Protein AF-A0A642C874-F1 (afdb_monomer_lite)

Radius of gyration: 19.4 Å; chains: 1; bounding box: 50×44×59 Å

pLDDT: mean 84.28, std 12.88, range [36.31, 96.06]

InterPro domains:
  IPR025366 Protein of unknown function DUF4270 [PF14092] (1-180)

Sequence (189 aa):
IFTEATLPISDIQNELTGDTLNAVKLTFTNYNQTGDKKFGMAIPSTVMLVRKKFQDSFFKDNKLSDGVSSYLTSHTSSTNQYVFSNITKLVNACIAEKEEAKKNAGSSWDETKWLQENPDWNKVVLIPVLVTYDSSNTTTGQANIIRIQHDLKPGYVRLKGGSLGKTNPDYKLKLEVISTDLGLTTKSN

Secondary structure (DSSP, 8-state):
--EEEE--HHHHHHHTTT-EEEEEEEEEEBPPPPS--TTPPBPPSEEEEEEGGGHHHHHHTTPPP-SSSEEEEEEETTTTEEEES--HHHHHHHHHHHHHHHHHHGGG--HHHHHHH-TTTTEEEEEEEEEEEE---TTT--PEEEEEEE--SSB--PBS-HHHHHH-GGG--EEEEEEE---------

Structure (mmCIF, N/CA/C/O backbone):
data_AF-A0A642C874-F1
#
_entry.id   AF-A0A642C874-F1
#
loop_
_atom_site.group_PDB
_atom_site.id
_atom_site.type_symbol
_atom_site.label_atom_id
_atom_site.label_alt_id
_atom_site.label_comp_id
_atom_site.label_asym_id
_atom_site.label_entity_id
_atom_site.label_seq_id
_atom_site.pdbx_PDB_ins_code
_atom_site.Cartn_x
_atom_site.Cartn_y
_atom_site.Cartn_z
_atom_site.occupancy
_atom_site.B_iso_or_equiv
_atom_site.auth_seq_id
_atom_site.auth_comp_id
_atom_site.auth_asym_id
_atom_site.auth_atom_id
_atom_site.pdbx_PDB_model_num
ATOM 1 N N . ILE A 1 1 ? 8.596 -14.406 -3.304 1.00 62.81 1 ILE A N 1
ATOM 2 C CA . ILE A 1 1 ? 8.825 -13.520 -2.134 1.00 62.81 1 ILE A CA 1
ATOM 3 C C . ILE A 1 1 ? 8.178 -12.181 -2.451 1.00 62.81 1 ILE A C 1
ATOM 5 O O . ILE A 1 1 ? 8.470 -11.642 -3.510 1.00 62.81 1 ILE A O 1
ATOM 9 N N . PHE A 1 2 ? 7.289 -11.686 -1.588 1.00 82.25 2 PHE A N 1
ATOM 10 C CA . PHE A 1 2 ? 6.672 -10.357 -1.707 1.00 82.25 2 PHE A CA 1
ATOM 11 C C . PHE A 1 2 ? 7.159 -9.478 -0.560 1.00 82.25 2 PHE A C 1
ATOM 13 O O . PHE A 1 2 ? 7.449 -9.996 0.521 1.00 82.25 2 PHE A O 1
ATOM 20 N N . THR A 1 3 ? 7.263 -8.170 -0.782 1.00 89.12 3 THR A N 1
ATOM 21 C CA . THR A 1 3 ? 7.605 -7.245 0.302 1.00 89.12 3 THR A CA 1
ATOM 22 C C . THR A 1 3 ? 6.332 -6.818 1.013 1.00 89.12 3 THR A C 1
ATOM 24 O O . THR A 1 3 ? 5.433 -6.280 0.384 1.00 89.12 3 THR A O 1
ATOM 27 N N . GLU A 1 4 ? 6.262 -7.040 2.319 1.00 92.12 4 GLU A N 1
ATOM 28 C CA . GLU A 1 4 ? 5.165 -6.568 3.164 1.00 92.12 4 GLU A CA 1
ATOM 29 C C . GLU A 1 4 ? 5.517 -5.209 3.777 1.00 92.12 4 GLU A C 1
ATOM 31 O O . GLU A 1 4 ? 6.660 -4.978 4.182 1.00 92.12 4 GLU A O 1
ATOM 36 N N . ALA A 1 5 ? 4.537 -4.313 3.848 1.00 91.12 5 ALA A N 1
ATOM 37 C CA . ALA A 1 5 ? 4.640 -3.053 4.563 1.00 91.12 5 ALA A CA 1
ATOM 38 C C . ALA A 1 5 ? 3.396 -2.836 5.429 1.00 91.12 5 ALA A C 1
ATOM 40 O O . ALA A 1 5 ? 2.264 -3.038 4.988 1.00 91.12 5 ALA A O 1
ATOM 41 N N . THR A 1 6 ? 3.624 -2.400 6.664 1.00 92.56 6 THR A N 1
ATOM 42 C CA . THR A 1 6 ? 2.568 -1.995 7.594 1.00 92.56 6 THR A CA 1
ATOM 43 C C . THR A 1 6 ? 2.381 -0.491 7.487 1.00 92.56 6 THR A C 1
ATOM 45 O O . THR A 1 6 ? 3.345 0.263 7.633 1.00 92.56 6 THR A O 1
ATOM 48 N N . LEU A 1 7 ? 1.153 -0.055 7.225 1.00 92.44 7 LEU A N 1
ATOM 49 C CA . LEU A 1 7 ? 0.813 1.359 7.156 1.00 92.44 7 LEU A CA 1
ATOM 50 C C . LEU A 1 7 ? 0.449 1.883 8.558 1.00 92.44 7 LEU A C 1
ATOM 52 O O . LEU A 1 7 ? -0.282 1.199 9.284 1.00 92.44 7 LEU A O 1
ATOM 56 N N . PRO A 1 8 ? 0.901 3.092 8.941 1.00 90.69 8 PRO A N 1
ATOM 57 C CA . PRO A 1 8 ? 0.576 3.713 10.227 1.00 90.69 8 PRO A CA 1
ATOM 58 C C . PRO A 1 8 ? -0.848 4.305 10.217 1.00 90.69 8 PRO A C 1
ATOM 60 O O . PRO A 1 8 ? -1.048 5.491 10.441 1.00 90.69 8 PRO A O 1
ATOM 63 N N . ILE A 1 9 ? -1.858 3.486 9.899 1.00 90.44 9 ILE A N 1
ATOM 64 C CA . ILE A 1 9 ? -3.249 3.940 9.707 1.00 90.44 9 ILE A CA 1
ATOM 65 C C . ILE A 1 9 ? -3.828 4.545 10.990 1.00 90.44 9 ILE A C 1
ATOM 67 O O . ILE A 1 9 ? -4.480 5.580 10.925 1.00 90.44 9 ILE A O 1
ATOM 71 N N . SER A 1 10 ? -3.568 3.924 12.146 1.00 88.12 10 SER A N 1
ATOM 72 C CA . SER A 1 10 ? -4.035 4.438 13.439 1.00 88.12 10 SER A CA 1
ATOM 73 C C . SER A 1 10 ? -3.446 5.812 13.756 1.00 88.12 10 SER A C 1
ATOM 75 O O . SER A 1 10 ? -4.167 6.675 14.240 1.00 88.12 10 SER A O 1
ATOM 77 N N . ASP A 1 11 ? -2.163 6.028 13.450 1.00 87.75 11 ASP A N 1
ATOM 78 C CA . ASP A 1 11 ? -1.497 7.310 13.703 1.00 87.75 11 ASP A CA 1
ATOM 79 C C . ASP A 1 11 ? -2.102 8.406 12.817 1.00 87.75 11 ASP A C 1
ATOM 81 O O . ASP A 1 11 ? -2.474 9.462 13.316 1.00 87.75 11 ASP A O 1
ATOM 85 N N . ILE A 1 12 ? -2.318 8.107 11.528 1.00 86.25 12 ILE A N 1
ATOM 86 C CA . ILE A 1 12 ? -2.991 9.015 10.585 1.00 86.25 12 ILE A CA 1
ATOM 87 C C . ILE A 1 12 ? -4.398 9.365 11.077 1.00 86.25 12 ILE A C 1
ATOM 89 O O . ILE A 1 12 ? -4.783 10.527 11.058 1.00 86.25 12 ILE A O 1
ATOM 93 N N . GLN A 1 13 ? -5.178 8.373 11.514 1.00 84.25 13 GLN A N 1
ATOM 94 C CA . GLN A 1 13 ? -6.536 8.609 12.008 1.00 84.25 13 GLN A CA 1
ATOM 95 C C . GLN A 1 13 ? -6.533 9.490 13.264 1.00 84.25 13 GLN A C 1
ATOM 97 O O . GLN A 1 13 ? -7.351 10.400 13.364 1.00 84.25 13 GLN A O 1
ATOM 102 N N . ASN A 1 14 ? -5.617 9.235 14.201 1.00 84.44 14 ASN A N 1
ATOM 103 C CA . ASN A 1 14 ? -5.516 9.998 15.442 1.00 84.44 14 ASN A CA 1
ATOM 104 C C . ASN A 1 14 ? -5.123 11.457 15.175 1.00 84.44 14 ASN A C 1
ATOM 106 O O . ASN A 1 14 ? -5.755 12.361 15.720 1.00 84.44 14 ASN A O 1
ATOM 110 N N . GLU A 1 15 ? -4.126 11.688 14.317 1.00 82.06 15 GLU A N 1
ATOM 111 C CA . GLU A 1 15 ? -3.659 13.034 13.956 1.00 82.06 15 GLU A CA 1
ATOM 112 C C . GLU A 1 15 ? -4.693 13.828 13.146 1.00 82.06 15 GLU A C 1
ATOM 114 O O . GLU A 1 15 ? -4.724 15.050 13.240 1.00 82.06 15 GLU A O 1
ATOM 119 N N . LEU A 1 16 ? -5.560 13.148 12.389 1.00 78.12 16 LEU A N 1
ATOM 120 C CA . LEU A 1 16 ? -6.566 13.762 11.515 1.00 78.12 16 LEU A CA 1
ATOM 121 C C . LEU A 1 16 ? -7.988 13.700 12.085 1.00 78.12 16 LEU A C 1
ATOM 123 O O . LEU A 1 16 ? -8.965 13.727 11.335 1.00 78.12 16 LEU A O 1
ATOM 127 N N . THR A 1 17 ? -8.137 13.579 13.405 1.00 73.38 17 THR A N 1
ATOM 128 C CA . THR A 1 17 ? -9.461 13.504 14.037 1.00 73.38 17 THR A CA 1
ATOM 129 C C . THR A 1 17 ? -10.243 14.801 13.786 1.00 73.38 17 THR A C 1
ATOM 131 O O . THR A 1 17 ? -9.999 15.806 14.443 1.00 73.38 17 THR A O 1
ATOM 134 N N . GLY A 1 18 ? -11.208 14.764 12.859 1.00 67.31 18 GLY A N 1
ATOM 135 C CA . GLY A 1 18 ? -12.015 15.926 12.452 1.00 67.31 18 GLY A CA 1
ATOM 136 C C . GLY A 1 18 ? -11.640 16.527 11.091 1.00 67.31 18 GLY A C 1
ATOM 137 O O . GLY A 1 18 ? -12.406 17.328 10.555 1.00 67.31 18 GLY A O 1
ATOM 138 N N . ASP A 1 19 ? -10.534 16.079 10.497 1.00 77.06 19 ASP A N 1
ATOM 139 C CA . ASP A 1 19 ? -10.018 16.572 9.221 1.00 77.06 19 ASP A CA 1
ATOM 140 C C . ASP A 1 19 ? -10.428 15.684 8.044 1.00 77.06 19 ASP A C 1
ATOM 142 O O . ASP A 1 19 ? -10.683 14.483 8.176 1.00 77.06 19 ASP A O 1
ATOM 146 N N . THR A 1 20 ? -10.426 16.263 6.839 1.00 79.81 20 THR A N 1
ATOM 147 C CA . THR A 1 20 ? -10.574 15.485 5.601 1.00 79.81 20 THR A CA 1
ATOM 148 C C . THR A 1 20 ? -9.204 15.109 5.045 1.00 79.81 20 THR A C 1
ATOM 150 O O . THR A 1 20 ? -8.379 15.972 4.738 1.00 79.81 20 THR A O 1
ATOM 153 N N . LEU A 1 21 ? -8.966 13.807 4.871 1.00 84.94 21 LEU A N 1
ATOM 154 C CA . LEU A 1 21 ? -7.766 13.285 4.223 1.00 84.94 21 LEU A CA 1
ATOM 155 C C . LEU A 1 21 ? -7.832 13.503 2.700 1.00 84.94 21 LEU A C 1
ATOM 157 O O . LEU A 1 21 ? -8.663 12.896 2.025 1.00 84.94 21 LEU A O 1
ATOM 161 N N . ASN A 1 22 ? -6.931 14.319 2.142 1.00 83.56 22 ASN A N 1
ATOM 162 C CA . ASN A 1 22 ? -6.940 14.670 0.715 1.00 83.56 22 ASN A CA 1
ATOM 163 C C . ASN A 1 22 ? -6.007 13.784 -0.110 1.00 83.56 22 ASN A C 1
ATOM 165 O O . ASN A 1 22 ? -6.396 13.215 -1.135 1.00 83.56 22 ASN A O 1
ATOM 169 N N . ALA A 1 23 ? -4.758 13.649 0.331 1.00 87.69 23 ALA A N 1
ATOM 170 C CA . ALA A 1 23 ? -3.748 12.885 -0.386 1.00 87.69 23 ALA A CA 1
ATOM 171 C C . ALA A 1 23 ? -2.835 12.144 0.584 1.00 87.69 23 ALA A C 1
ATOM 173 O O . ALA A 1 23 ? -2.342 12.711 1.555 1.00 87.69 23 ALA A O 1
AT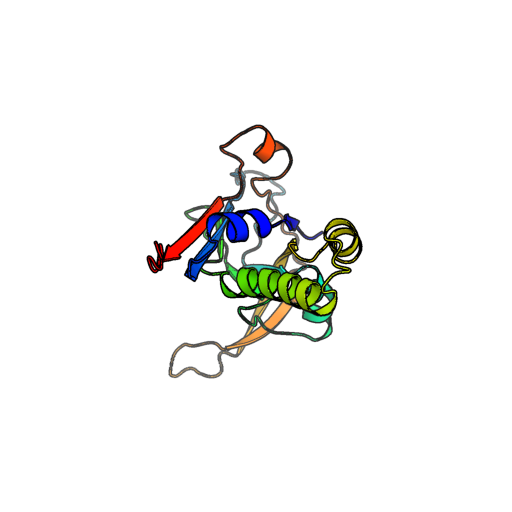OM 174 N N . VAL A 1 24 ? -2.567 10.882 0.268 1.00 91.06 24 VAL A N 1
ATOM 175 C CA . VAL A 1 24 ? -1.525 10.093 0.919 1.00 91.06 24 VAL A CA 1
ATOM 176 C C . VAL A 1 24 ? -0.584 9.589 -0.153 1.00 91.06 24 VAL A C 1
ATOM 178 O O . VAL A 1 24 ? -0.973 8.761 -0.974 1.00 91.06 24 VAL A O 1
ATOM 181 N N . LYS A 1 25 ? 0.656 10.062 -0.146 1.00 93.81 25 LYS A N 1
ATOM 182 C CA . LYS A 1 25 ? 1.694 9.605 -1.064 1.00 93.81 25 LYS A CA 1
ATOM 183 C C . LYS A 1 25 ? 2.627 8.646 -0.343 1.00 93.81 25 LYS A C 1
ATOM 185 O O . LYS A 1 25 ? 3.266 9.002 0.644 1.00 93.81 25 LYS A O 1
ATOM 190 N N . LEU A 1 26 ? 2.733 7.429 -0.863 1.00 93.75 26 LEU A N 1
ATOM 191 C CA . LEU A 1 26 ? 3.609 6.386 -0.335 1.00 93.75 26 LEU A CA 1
ATOM 192 C C . LEU A 1 26 ? 4.787 6.176 -1.281 1.00 93.75 26 LEU A C 1
ATOM 194 O O . LEU A 1 26 ? 4.603 5.917 -2.470 1.00 93.75 26 LEU A O 1
ATOM 198 N N . THR A 1 27 ? 6.004 6.265 -0.750 1.00 93.38 27 THR A N 1
ATOM 199 C CA . THR A 1 27 ? 7.229 6.139 -1.545 1.00 93.38 27 THR A CA 1
ATOM 200 C C . THR A 1 27 ? 8.123 5.027 -1.012 1.00 93.38 27 THR A C 1
ATOM 202 O O . THR A 1 27 ? 8.603 5.078 0.124 1.00 93.38 27 THR A O 1
ATOM 205 N N . PHE A 1 28 ? 8.425 4.059 -1.876 1.00 92.31 28 PHE A N 1
ATOM 206 C CA . PHE A 1 28 ? 9.459 3.056 -1.645 1.00 92.31 28 PHE A CA 1
ATOM 207 C C . PHE A 1 28 ? 10.726 3.480 -2.377 1.00 92.31 28 PHE A C 1
ATOM 209 O O . PHE A 1 28 ? 10.731 3.646 -3.593 1.00 92.31 28 PHE A O 1
ATOM 216 N N . THR A 1 29 ? 11.810 3.679 -1.634 1.00 89.62 29 THR A N 1
ATOM 217 C CA . THR A 1 29 ? 13.114 4.033 -2.206 1.00 89.62 29 THR A CA 1
ATOM 218 C C . THR A 1 29 ? 14.000 2.804 -2.251 1.00 89.62 29 THR A C 1
ATOM 220 O O . THR A 1 29 ? 14.126 2.093 -1.254 1.00 89.62 29 THR A O 1
ATOM 223 N N . ASN A 1 30 ? 14.653 2.569 -3.378 1.00 87.81 30 ASN A N 1
ATOM 224 C CA . ASN A 1 30 ? 15.583 1.463 -3.518 1.00 87.81 30 ASN A CA 1
ATOM 225 C C . ASN A 1 30 ? 16.944 1.846 -2.915 1.00 87.81 30 ASN A C 1
ATOM 227 O O . ASN A 1 30 ? 17.327 3.017 -2.856 1.00 87.81 30 ASN A O 1
ATOM 231 N N . TYR A 1 31 ? 17.714 0.856 -2.476 1.00 82.38 31 TYR A N 1
ATOM 232 C CA . TYR A 1 31 ? 19.140 1.058 -2.237 1.00 82.38 31 TYR A CA 1
ATOM 233 C C . TYR A 1 31 ? 19.843 1.322 -3.570 1.00 82.38 31 TYR A C 1
ATOM 235 O O . TYR A 1 31 ? 19.498 0.719 -4.588 1.00 82.38 31 TYR A O 1
ATOM 243 N N . ASN A 1 32 ? 20.870 2.173 -3.556 1.00 72.12 32 ASN A N 1
ATOM 244 C CA . ASN A 1 32 ? 21.770 2.266 -4.700 1.00 72.12 32 ASN A CA 1
ATOM 245 C C . ASN A 1 32 ? 22.473 0.920 -4.889 1.00 72.12 32 ASN A C 1
ATOM 247 O O . ASN A 1 32 ? 23.207 0.456 -4.015 1.00 72.12 32 ASN A O 1
ATOM 251 N N . GLN A 1 33 ? 22.211 0.284 -6.025 1.00 64.12 33 GLN A N 1
ATOM 252 C CA . GLN A 1 33 ? 22.913 -0.907 -6.475 1.00 64.12 33 GLN A CA 1
ATOM 253 C C . GLN A 1 33 ? 23.923 -0.450 -7.527 1.00 64.12 33 GLN A C 1
ATOM 255 O O . GLN A 1 33 ? 23.545 0.163 -8.521 1.00 64.12 33 GLN A O 1
ATOM 260 N N . THR A 1 34 ? 25.212 -0.696 -7.297 1.00 57.59 34 THR A N 1
ATOM 261 C CA . THR A 1 34 ? 26.233 -0.459 -8.319 1.00 57.59 34 THR A CA 1
ATOM 262 C C . THR A 1 34 ? 26.044 -1.477 -9.447 1.00 57.59 34 THR A C 1
ATOM 264 O O . THR A 1 34 ? 25.899 -2.674 -9.188 1.00 57.59 34 THR A O 1
ATOM 267 N N . GLY A 1 35 ? 25.992 -0.993 -10.692 1.00 54.34 35 GLY A N 1
ATOM 268 C CA . GLY A 1 35 ? 25.688 -1.794 -11.887 1.00 54.34 35 GLY A CA 1
ATOM 269 C C . GLY A 1 35 ? 26.753 -2.832 -12.264 1.00 54.34 35 GLY A C 1
ATOM 270 O O . GLY A 1 35 ? 26.471 -3.723 -13.054 1.00 54.34 35 GLY A O 1
ATOM 271 N N . ASP A 1 36 ? 27.939 -2.786 -11.653 1.00 53.91 36 ASP A N 1
ATOM 272 C CA . ASP A 1 36 ? 29.103 -3.617 -12.008 1.00 53.91 36 ASP A CA 1
ATOM 273 C C . ASP A 1 36 ? 29.079 -5.047 -11.448 1.00 53.91 36 ASP A C 1
ATOM 275 O O . ASP A 1 36 ? 30.115 -5.692 -11.257 1.00 53.91 36 ASP A O 1
ATOM 279 N N . LYS A 1 37 ? 27.899 -5.596 -11.159 1.00 59.44 37 LYS A N 1
ATOM 280 C CA . LYS A 1 37 ? 27.807 -6.999 -10.752 1.00 59.44 37 LYS A CA 1
ATOM 281 C C . LYS A 1 37 ? 27.640 -7.859 -11.997 1.00 59.44 37 LYS A C 1
ATOM 283 O O . LYS A 1 37 ? 26.598 -7.831 -12.635 1.00 59.44 37 LYS A O 1
ATOM 288 N N . LYS A 1 38 ? 28.633 -8.711 -12.273 1.00 56.00 38 LYS A N 1
ATOM 289 C CA . LYS A 1 38 ? 28.639 -9.752 -13.329 1.00 56.00 38 LYS A CA 1
ATOM 290 C C . LYS A 1 38 ? 27.397 -10.675 -13.323 1.00 56.00 38 LYS A C 1
ATOM 292 O O . LYS A 1 38 ? 27.139 -11.357 -14.305 1.00 56.00 38 LYS A O 1
ATOM 297 N N . PHE A 1 39 ? 26.629 -10.665 -12.227 1.00 60.12 39 PHE A N 1
ATOM 298 C CA . PHE A 1 39 ? 25.355 -11.369 -12.022 1.00 60.12 39 PHE A CA 1
ATOM 299 C C . PHE A 1 39 ? 24.264 -10.453 -11.429 1.00 60.12 39 PHE A C 1
ATOM 301 O O . PHE A 1 39 ? 23.430 -10.893 -10.638 1.00 60.12 39 PHE A O 1
ATOM 308 N N . GLY A 1 40 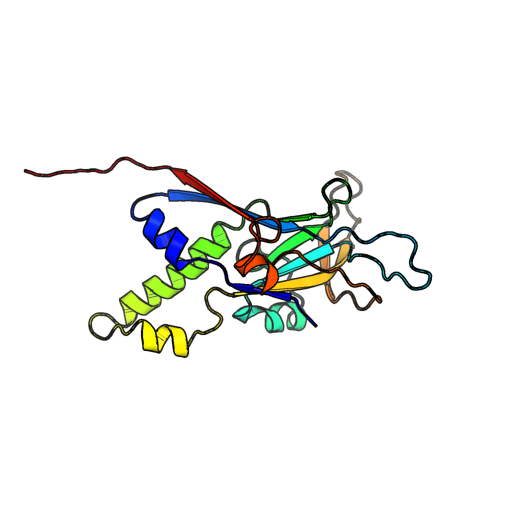? 24.309 -9.152 -11.722 1.00 62.50 40 GLY A N 1
ATOM 309 C CA . GLY A 1 40 ? 23.299 -8.200 -11.269 1.00 62.50 40 GLY A CA 1
ATOM 310 C C . GLY A 1 40 ? 21.945 -8.547 -11.879 1.00 62.50 40 GLY A C 1
ATOM 311 O O . GLY A 1 40 ? 21.804 -8.572 -13.097 1.00 62.50 40 GLY A O 1
ATOM 312 N N . MET A 1 41 ? 20.953 -8.848 -11.043 1.00 71.62 41 MET A N 1
ATOM 313 C CA . MET A 1 41 ? 19.585 -9.035 -11.528 1.00 71.62 41 MET A CA 1
ATOM 314 C C . MET A 1 41 ? 18.936 -7.672 -11.768 1.00 71.62 41 MET A C 1
ATOM 316 O O . MET A 1 41 ? 19.274 -6.688 -11.107 1.00 71.62 41 MET A O 1
ATOM 320 N N . ALA A 1 42 ? 17.990 -7.624 -12.703 1.00 81.25 42 ALA A N 1
ATOM 321 C CA . ALA A 1 42 ? 17.304 -6.389 -13.048 1.00 81.25 42 ALA A CA 1
ATOM 322 C C . ALA A 1 42 ? 16.391 -5.910 -11.906 1.00 81.25 42 ALA A C 1
ATOM 324 O O . ALA A 1 42 ? 15.769 -6.709 -11.200 1.00 81.25 42 ALA A O 1
ATOM 325 N N . ILE A 1 43 ? 16.278 -4.590 -11.763 1.00 86.69 43 ILE A N 1
ATOM 326 C CA . ILE A 1 43 ? 15.262 -3.972 -10.910 1.00 86.69 43 ILE A CA 1
ATOM 327 C C . ILE A 1 43 ? 13.899 -4.182 -11.588 1.00 86.69 43 ILE A C 1
ATOM 329 O O . ILE A 1 43 ? 13.771 -3.877 -12.778 1.00 86.69 43 ILE A O 1
ATOM 333 N N . PRO A 1 44 ? 12.876 -4.687 -10.874 1.00 88.81 44 PRO A N 1
ATOM 334 C CA . PRO A 1 44 ? 11.540 -4.827 -11.437 1.00 88.81 44 PRO A CA 1
ATOM 335 C C . PRO A 1 44 ? 11.008 -3.499 -11.980 1.00 88.81 44 PRO A C 1
ATOM 337 O O . PRO A 1 44 ? 10.935 -2.505 -11.259 1.00 88.81 44 PRO A O 1
ATOM 340 N N . SER A 1 45 ? 10.622 -3.481 -13.253 1.00 90.38 45 SER A N 1
ATOM 341 C CA . SER A 1 45 ? 10.159 -2.254 -13.917 1.00 90.38 45 SER A CA 1
ATOM 342 C C . SER A 1 45 ? 8.837 -1.736 -13.352 1.00 90.38 45 SER A C 1
ATOM 344 O O . SER A 1 45 ? 8.660 -0.530 -13.206 1.00 90.38 45 SER A O 1
ATOM 346 N N . THR A 1 46 ? 7.932 -2.640 -12.983 1.00 92.44 46 THR A N 1
ATOM 347 C CA . THR A 1 46 ? 6.597 -2.306 -12.493 1.00 92.44 46 THR A CA 1
ATOM 348 C C . THR A 1 46 ? 6.273 -3.137 -11.264 1.00 92.44 46 THR A C 1
ATOM 350 O O . THR A 1 46 ? 6.577 -4.331 -11.185 1.00 92.44 46 THR A O 1
ATOM 353 N N . VAL A 1 47 ? 5.650 -2.488 -10.287 1.00 93.94 47 VAL A N 1
ATOM 354 C CA . VAL A 1 47 ? 5.214 -3.111 -9.042 1.00 93.94 47 VAL A CA 1
ATOM 355 C C . VAL A 1 47 ? 3.756 -2.766 -8.767 1.00 93.94 47 VAL A C 1
ATOM 357 O O . VAL A 1 47 ? 3.280 -1.666 -9.052 1.00 93.94 47 VAL A O 1
ATOM 360 N N . MET A 1 48 ? 3.057 -3.731 -8.188 1.00 94.88 48 MET A N 1
ATOM 361 C CA . MET A 1 48 ? 1.691 -3.613 -7.716 1.00 94.88 48 MET A CA 1
ATOM 362 C C . MET A 1 48 ? 1.699 -3.549 -6.194 1.00 94.88 48 MET A C 1
ATOM 364 O O . MET A 1 48 ? 2.248 -4.437 -5.539 1.00 94.88 48 MET A O 1
ATOM 368 N N . LEU A 1 49 ? 1.085 -2.515 -5.633 1.00 96.06 49 LEU A N 1
ATOM 369 C CA . LEU A 1 49 ? 0.708 -2.477 -4.227 1.00 96.06 49 LEU A CA 1
ATOM 370 C C . LEU A 1 49 ? -0.674 -3.101 -4.097 1.00 96.06 49 LEU A C 1
ATOM 372 O O . LEU A 1 49 ? -1.594 -2.654 -4.774 1.00 96.06 49 LEU A O 1
ATOM 376 N N . VAL A 1 50 ? -0.840 -4.097 -3.237 1.00 96.00 50 VAL A N 1
ATOM 377 C CA . VAL A 1 50 ? -2.140 -4.730 -2.971 1.00 96.00 50 VAL A CA 1
ATOM 378 C C . VAL A 1 50 ? -2.338 -4.827 -1.466 1.00 96.00 50 VAL A C 1
ATOM 380 O O . VAL A 1 50 ? -1.401 -5.158 -0.740 1.00 96.00 50 VAL A O 1
ATOM 383 N N . ARG A 1 51 ? -3.543 -4.557 -0.959 1.00 95.31 51 ARG A N 1
ATOM 384 C CA . ARG A 1 51 ? -3.864 -4.852 0.446 1.00 95.31 51 ARG A CA 1
ATOM 385 C C . ARG A 1 51 ? -3.672 -6.339 0.718 1.00 95.31 51 ARG A C 1
ATOM 387 O O . ARG A 1 51 ? -4.167 -7.178 -0.035 1.00 95.31 51 ARG A O 1
ATOM 394 N N . LYS A 1 52 ? -2.990 -6.666 1.816 1.00 94.75 52 LYS A N 1
ATOM 395 C CA . LYS A 1 52 ? -2.565 -8.038 2.128 1.00 94.75 52 LYS A CA 1
ATOM 396 C C . LYS A 1 52 ? -3.731 -9.030 2.095 1.00 94.75 52 LYS A C 1
ATOM 398 O O . LYS A 1 52 ? -3.617 -10.072 1.458 1.00 94.75 52 LYS A O 1
ATOM 403 N N . LYS A 1 53 ? -4.880 -8.650 2.663 1.00 92.38 53 LYS A N 1
ATOM 404 C CA . LYS A 1 53 ? -6.098 -9.476 2.683 1.00 92.38 53 LYS A CA 1
ATOM 405 C C . LYS A 1 53 ? -6.673 -9.838 1.306 1.00 92.38 53 LYS A C 1
ATOM 407 O O . LYS A 1 53 ? -7.406 -10.811 1.195 1.00 92.38 53 LYS A O 1
ATOM 412 N N . PHE A 1 54 ? -6.360 -9.073 0.258 1.00 92.69 54 PHE A N 1
ATOM 413 C CA . PHE A 1 54 ? -6.872 -9.308 -1.097 1.00 92.69 54 PHE A CA 1
ATOM 414 C C . PHE A 1 54 ? -5.824 -9.858 -2.061 1.00 92.69 54 PHE A C 1
ATOM 416 O O . PHE A 1 54 ? -6.176 -10.185 -3.196 1.00 92.69 54 PHE A O 1
ATOM 423 N N . GLN A 1 55 ? -4.572 -9.993 -1.611 1.00 90.88 55 GLN A N 1
ATOM 424 C CA . GLN A 1 55 ? -3.430 -10.426 -2.414 1.00 90.88 55 GLN A CA 1
ATOM 425 C C . GLN A 1 55 ? -3.753 -11.658 -3.265 1.00 90.88 55 GLN A C 1
ATOM 427 O O . GLN A 1 55 ? -3.552 -11.638 -4.475 1.00 90.88 55 GLN A O 1
ATOM 432 N N . ASP A 1 56 ? -4.272 -12.718 -2.650 1.00 89.38 56 ASP A N 1
ATOM 433 C CA . ASP A 1 56 ? -4.491 -13.982 -3.352 1.00 89.38 56 ASP A CA 1
ATOM 434 C C . ASP A 1 56 ? -5.627 -13.882 -4.371 1.00 89.38 56 ASP A C 1
ATOM 436 O O . ASP A 1 56 ? -5.482 -14.345 -5.502 1.00 89.38 56 ASP A O 1
ATOM 440 N N . SER A 1 57 ? -6.742 -13.245 -3.994 1.00 92.19 57 SER A N 1
ATOM 441 C CA . SER A 1 57 ? -7.889 -13.050 -4.893 1.00 92.19 57 SER A CA 1
ATOM 442 C C . SER A 1 57 ? -7.532 -12.182 -6.098 1.00 92.19 57 SER A C 1
ATOM 444 O O . SER A 1 57 ? -8.026 -12.409 -7.194 1.00 92.19 57 SER A O 1
ATOM 446 N N . PHE A 1 58 ? -6.633 -11.210 -5.918 1.00 92.75 58 PHE A N 1
ATOM 447 C CA . PHE A 1 58 ? -6.234 -10.300 -6.982 1.00 92.75 58 PHE A CA 1
ATOM 448 C C . PHE A 1 58 ? -5.656 -11.059 -8.184 1.00 92.75 58 PHE A C 1
ATOM 450 O O . PHE A 1 58 ? -6.099 -10.849 -9.311 1.00 92.75 58 PHE A O 1
ATOM 457 N N . PHE A 1 59 ? -4.722 -11.985 -7.943 1.00 90.06 59 PHE A N 1
ATOM 458 C CA . PHE A 1 59 ? -4.094 -12.756 -9.020 1.00 90.06 59 PHE A CA 1
ATOM 459 C C . PHE A 1 59 ? -4.923 -13.967 -9.452 1.00 90.06 59 PHE A C 1
ATOM 461 O O . PHE A 1 59 ? -4.948 -14.274 -10.640 1.00 90.06 59 PHE A O 1
ATOM 468 N N . LYS A 1 60 ? -5.621 -14.642 -8.526 1.00 90.69 60 LYS A N 1
ATOM 469 C CA . LYS A 1 60 ? -6.478 -15.794 -8.866 1.00 90.69 60 LYS A CA 1
ATOM 470 C C . LYS A 1 60 ? -7.641 -15.395 -9.772 1.00 90.69 60 LYS A C 1
ATOM 472 O O . LYS A 1 60 ? -7.915 -16.089 -10.746 1.00 90.69 60 LYS A O 1
ATOM 477 N N . ASP A 1 61 ? -8.262 -14.254 -9.487 1.00 92.38 61 ASP A N 1
ATOM 478 C CA . ASP A 1 61 ? -9.415 -13.759 -10.241 1.00 92.38 61 ASP A CA 1
ATOM 479 C C . ASP A 1 61 ? -8.991 -12.875 -11.434 1.00 92.38 61 ASP A C 1
ATOM 481 O O . ASP A 1 61 ? -9.845 -12.296 -12.099 1.00 92.38 61 ASP A O 1
ATOM 485 N N . ASN A 1 62 ? -7.683 -12.743 -11.708 1.00 87.88 62 ASN A N 1
ATOM 486 C CA . ASN A 1 62 ? -7.117 -11.878 -12.755 1.00 87.88 62 ASN A CA 1
ATOM 487 C C . ASN A 1 62 ? -7.622 -10.421 -1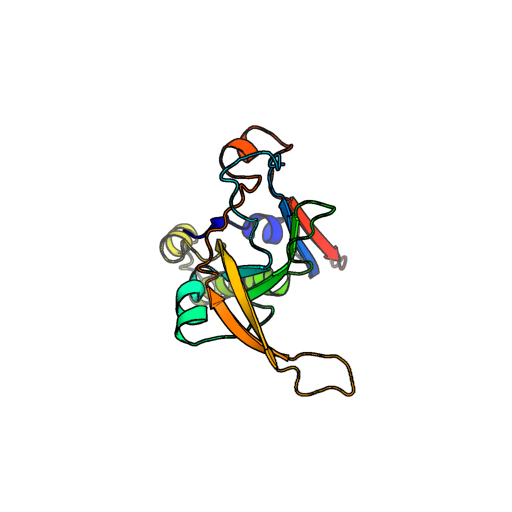2.690 1.00 87.88 62 ASN A C 1
ATOM 489 O O . ASN A 1 62 ? -7.944 -9.815 -13.715 1.00 87.88 62 ASN A O 1
ATOM 493 N N . LYS A 1 63 ? -7.708 -9.849 -11.482 1.00 90.69 63 LYS A N 1
ATOM 494 C CA . LYS A 1 63 ? -8.200 -8.478 -11.281 1.00 90.69 63 LYS A CA 1
ATOM 495 C C . LYS A 1 63 ? -7.239 -7.449 -11.875 1.00 90.69 63 LYS A C 1
ATOM 497 O O . LYS A 1 63 ? -6.023 -7.639 -11.923 1.00 90.69 63 LYS A O 1
ATOM 502 N N . LEU A 1 64 ? -7.805 -6.319 -12.285 1.00 91.25 64 LEU A N 1
ATOM 503 C CA . LEU A 1 64 ? -7.052 -5.115 -12.628 1.00 91.25 64 LEU A CA 1
ATOM 504 C C . LEU A 1 64 ? -6.941 -4.188 -11.412 1.00 91.25 64 LEU A C 1
ATOM 506 O O . LEU A 1 64 ? -7.648 -4.363 -10.421 1.00 91.25 64 LEU A O 1
ATOM 510 N N . SER A 1 65 ? -6.045 -3.201 -11.494 1.00 88.81 65 SER A N 1
ATOM 511 C CA . SER A 1 65 ? -5.912 -2.174 -10.456 1.00 88.81 65 SER A CA 1
ATOM 512 C C . SER A 1 65 ? -7.233 -1.422 -10.280 1.00 88.81 65 SER A C 1
ATOM 514 O O . SER A 1 65 ? -7.771 -0.886 -11.243 1.00 88.81 65 SER A O 1
ATOM 516 N N . ASP A 1 66 ? -7.725 -1.353 -9.046 1.00 90.81 66 ASP A N 1
ATOM 517 C CA . ASP A 1 66 ? -8.997 -0.705 -8.691 1.00 90.81 66 ASP A CA 1
ATOM 518 C C . ASP A 1 66 ? -8.821 0.715 -8.118 1.00 90.81 66 ASP A C 1
ATOM 520 O O . ASP A 1 66 ? -9.792 1.456 -7.970 1.00 90.81 66 ASP A O 1
ATOM 524 N N . GLY A 1 67 ? -7.591 1.110 -7.766 1.00 90.12 67 GLY A N 1
ATOM 525 C CA . GLY A 1 67 ? -7.296 2.410 -7.160 1.00 90.12 67 GLY A CA 1
ATOM 526 C C . GLY A 1 67 ? -7.863 2.575 -5.746 1.00 90.12 67 GLY A C 1
ATOM 527 O O . GLY A 1 67 ? -7.955 3.705 -5.253 1.00 90.12 67 GLY A O 1
ATOM 528 N N . VAL A 1 68 ? -8.250 1.473 -5.096 1.00 91.19 68 VAL A N 1
ATOM 529 C CA . VAL A 1 68 ? -8.778 1.434 -3.722 1.00 91.19 68 VAL A CA 1
ATOM 530 C C . VAL A 1 68 ? -7.997 0.426 -2.894 1.00 91.19 68 VAL A C 1
ATOM 532 O O . VAL A 1 68 ? -7.418 0.763 -1.865 1.00 91.19 68 VAL A O 1
ATOM 535 N N . SER A 1 69 ? -7.962 -0.824 -3.339 1.00 91.81 69 SER A N 1
ATOM 536 C CA . SER A 1 69 ? -7.250 -1.905 -2.668 1.00 91.81 69 SER A CA 1
ATOM 537 C C . SER A 1 69 ? -5.950 -2.289 -3.368 1.00 91.81 69 SER A C 1
ATOM 539 O O . SER A 1 69 ? -5.139 -3.029 -2.803 1.00 91.81 69 SER A O 1
ATOM 541 N N . SER A 1 70 ? -5.748 -1.774 -4.579 1.00 94.06 70 SER A N 1
ATOM 542 C CA . SER A 1 70 ? -4.653 -2.129 -5.460 1.00 94.06 70 SER A CA 1
ATOM 543 C C . SER A 1 70 ? -4.218 -0.952 -6.341 1.00 94.06 70 SER A C 1
ATOM 545 O O . SER A 1 70 ? -5.047 -0.241 -6.918 1.00 94.06 70 SER A O 1
ATOM 547 N N . TYR A 1 71 ? -2.905 -0.744 -6.438 1.00 95.25 71 TYR A N 1
ATOM 548 C CA . TYR A 1 71 ? -2.295 0.390 -7.132 1.00 95.25 71 TYR A CA 1
ATOM 549 C C . TYR A 1 71 ? -1.085 -0.067 -7.930 1.00 95.25 71 TYR A C 1
ATOM 551 O O . TYR A 1 71 ? -0.214 -0.759 -7.405 1.00 95.25 71 TYR A O 1
ATOM 559 N N . LEU A 1 72 ? -1.003 0.380 -9.176 1.00 94.25 72 LEU A N 1
ATOM 560 C CA . LEU A 1 72 ? 0.120 0.108 -10.058 1.00 94.25 72 LEU A CA 1
ATOM 561 C C . LEU A 1 72 ? 1.080 1.299 -10.076 1.00 94.25 72 LEU A C 1
ATOM 563 O O . LEU A 1 72 ? 0.648 2.447 -10.167 1.00 94.25 72 LEU A O 1
ATOM 567 N N . THR A 1 73 ? 2.383 1.035 -10.028 1.00 94.38 73 THR A N 1
ATOM 568 C CA . THR A 1 73 ? 3.399 2.061 -10.278 1.00 94.38 73 THR A CA 1
ATOM 569 C C . THR A 1 73 ? 4.619 1.466 -10.967 1.00 94.38 73 THR A C 1
ATOM 571 O O . THR A 1 73 ? 4.908 0.272 -10.850 1.00 94.38 73 THR A O 1
ATOM 574 N N . SER A 1 74 ? 5.350 2.315 -11.675 1.00 93.62 74 SER A N 1
ATOM 575 C CA . SER A 1 74 ? 6.588 1.948 -12.355 1.00 93.62 74 SER A CA 1
ATOM 576 C C . SER A 1 74 ? 7.791 2.508 -11.609 1.00 93.62 74 SER A C 1
ATOM 578 O O . SER A 1 74 ? 7.699 3.512 -10.901 1.00 93.62 74 SER A O 1
ATOM 580 N N . HIS A 1 75 ? 8.928 1.835 -11.751 1.00 92.69 75 HIS A N 1
ATOM 581 C CA . HIS A 1 75 ? 10.196 2.302 -11.216 1.00 92.69 75 HIS A CA 1
ATOM 582 C C . HIS A 1 75 ? 10.618 3.592 -11.917 1.00 92.69 75 HIS A C 1
ATOM 584 O O . HIS A 1 75 ? 10.652 3.663 -13.145 1.00 92.69 75 HIS A O 1
ATOM 590 N N . THR A 1 76 ? 10.987 4.595 -11.130 1.00 91.81 76 THR A N 1
ATOM 591 C CA . THR A 1 76 ? 11.574 5.836 -11.628 1.00 91.81 76 THR A CA 1
ATOM 592 C C . THR A 1 76 ? 13.084 5.778 -11.440 1.00 91.81 76 THR A C 1
ATOM 594 O O . THR A 1 76 ? 13.582 5.954 -10.327 1.00 91.81 76 THR A O 1
ATOM 597 N N . SER A 1 77 ? 13.829 5.565 -12.527 1.00 86.56 77 SER A N 1
ATOM 598 C CA . SER A 1 77 ? 15.291 5.410 -12.488 1.00 86.56 77 SER A CA 1
ATOM 599 C C . SER A 1 77 ? 16.029 6.639 -11.951 1.00 86.56 77 SER A C 1
ATOM 601 O O . SER A 1 77 ? 17.011 6.485 -11.232 1.00 86.56 77 SER A O 1
ATOM 603 N N . SER A 1 78 ? 15.553 7.854 -12.250 1.00 87.31 78 SER A N 1
ATOM 604 C CA . SER A 1 78 ? 16.209 9.109 -11.841 1.00 87.31 78 SER A CA 1
ATOM 605 C C . SER A 1 78 ? 16.207 9.330 -10.327 1.00 87.31 78 SER A C 1
ATOM 607 O O . SER A 1 78 ? 17.154 9.889 -9.781 1.00 87.31 78 SER A O 1
ATOM 609 N N . THR A 1 79 ? 15.161 8.875 -9.640 1.00 88.69 79 THR A N 1
ATOM 610 C CA . THR A 1 79 ? 15.018 8.984 -8.181 1.00 88.69 79 THR A CA 1
ATOM 611 C C . THR A 1 79 ? 15.215 7.646 -7.467 1.00 88.69 79 THR A C 1
ATOM 613 O O . THR A 1 79 ? 15.233 7.605 -6.236 1.00 88.69 79 THR A O 1
ATOM 616 N N . ASN A 1 80 ? 15.389 6.565 -8.234 1.00 89.69 80 ASN A N 1
ATOM 617 C CA . ASN A 1 80 ? 15.504 5.178 -7.798 1.00 89.69 80 ASN A CA 1
ATOM 618 C C . ASN A 1 80 ? 14.366 4.754 -6.844 1.00 89.69 80 ASN A C 1
ATOM 620 O O . ASN A 1 80 ? 14.604 4.231 -5.751 1.00 89.69 80 ASN A O 1
ATOM 624 N N . GLN A 1 81 ? 13.121 5.036 -7.237 1.00 93.19 81 GLN A N 1
ATOM 625 C CA . GLN A 1 81 ? 11.940 4.932 -6.373 1.00 93.19 81 GLN A CA 1
ATOM 626 C C . GLN A 1 81 ? 10.732 4.310 -7.074 1.00 93.19 81 GLN A C 1
ATOM 628 O O . GLN A 1 81 ? 10.607 4.358 -8.295 1.00 93.19 81 GLN A O 1
ATOM 633 N N . TYR A 1 82 ? 9.807 3.809 -6.259 1.00 94.25 82 TYR A N 1
ATOM 634 C CA . TYR A 1 82 ? 8.423 3.529 -6.619 1.00 94.25 82 TYR A CA 1
ATOM 635 C C . TYR A 1 82 ? 7.523 4.474 -5.831 1.00 94.25 82 TYR A C 1
ATOM 637 O O . TYR A 1 82 ? 7.558 4.486 -4.596 1.00 94.25 82 TYR A O 1
ATOM 645 N N . VAL A 1 83 ? 6.730 5.274 -6.540 1.00 95.38 83 VAL A N 1
ATOM 646 C CA . VAL A 1 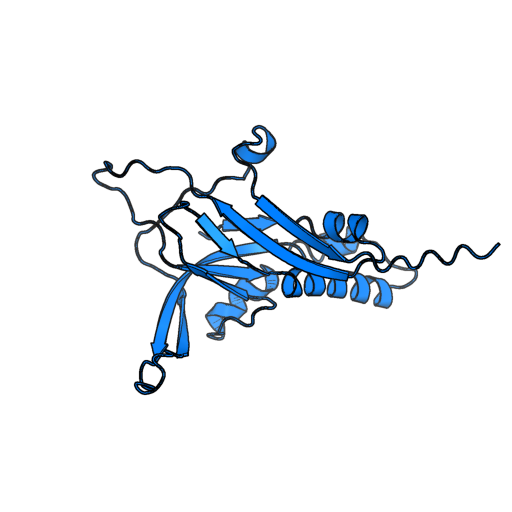83 ? 5.865 6.291 -5.936 1.00 95.38 83 VAL A CA 1
ATOM 647 C C . VAL A 1 83 ? 4.413 5.932 -6.204 1.00 95.38 83 VAL A C 1
ATOM 649 O O . VAL A 1 83 ? 3.977 5.866 -7.353 1.00 95.38 83 VAL A O 1
ATOM 652 N N . PHE A 1 84 ? 3.656 5.738 -5.132 1.00 95.19 84 PHE A N 1
ATOM 653 C CA . PHE A 1 84 ? 2.203 5.665 -5.153 1.00 95.19 84 PHE A CA 1
ATOM 654 C C . PHE A 1 84 ? 1.679 7.043 -4.775 1.00 95.19 84 PHE A C 1
ATOM 656 O O . PHE A 1 84 ? 1.692 7.422 -3.605 1.00 95.19 84 PHE A O 1
ATOM 663 N N . SER A 1 85 ? 1.303 7.822 -5.787 1.00 92.25 85 SER A N 1
ATOM 664 C CA . SER A 1 85 ? 1.014 9.253 -5.654 1.00 92.25 85 SER A CA 1
ATOM 665 C C . SER A 1 85 ? -0.173 9.553 -4.745 1.00 92.25 85 SER A C 1
ATOM 667 O O . SER A 1 85 ? -0.147 10.559 -4.042 1.00 92.25 85 SER A O 1
ATOM 669 N N . ASN A 1 86 ? -1.197 8.699 -4.755 1.00 92.19 86 ASN A N 1
ATOM 670 C CA . ASN A 1 86 ? -2.370 8.870 -3.913 1.00 92.19 86 ASN A CA 1
ATOM 671 C C . ASN A 1 86 ? -2.999 7.521 -3.523 1.00 92.19 86 ASN A C 1
ATOM 673 O O . ASN A 1 86 ? -3.659 6.876 -4.338 1.00 92.19 86 ASN A O 1
ATOM 677 N N . ILE A 1 87 ? -2.824 7.127 -2.261 1.00 93.94 87 ILE A N 1
ATOM 678 C CA . ILE A 1 87 ? -3.437 5.949 -1.631 1.00 93.94 87 ILE A CA 1
ATOM 679 C C . ILE A 1 87 ? -4.507 6.328 -0.594 1.00 93.94 87 ILE A C 1
ATOM 681 O O . ILE A 1 87 ? -4.873 5.503 0.239 1.00 93.94 87 ILE A O 1
ATOM 685 N N . THR A 1 88 ? -5.037 7.556 -0.626 1.00 92.62 88 THR A N 1
ATOM 686 C CA . THR A 1 88 ? -6.067 8.030 0.318 1.00 92.62 88 THR A CA 1
ATOM 687 C C . THR A 1 88 ? -7.254 7.074 0.402 1.00 92.62 88 THR A C 1
ATOM 689 O O . THR A 1 88 ? -7.720 6.764 1.493 1.00 92.62 88 THR A O 1
ATOM 692 N N . LYS A 1 89 ? -7.721 6.544 -0.739 1.00 93.31 89 LYS A N 1
ATOM 693 C CA . LYS A 1 89 ? -8.841 5.589 -0.767 1.00 93.31 89 LYS A CA 1
ATOM 694 C C . LYS A 1 89 ? -8.523 4.293 -0.016 1.00 93.31 89 LYS A C 1
ATOM 696 O O . LYS A 1 89 ? -9.398 3.777 0.669 1.00 93.31 89 LYS A O 1
ATOM 701 N N . LEU A 1 90 ? -7.284 3.805 -0.097 1.00 94.38 90 LEU A N 1
ATOM 702 C CA . LEU A 1 90 ? -6.826 2.649 0.673 1.00 94.38 90 LEU A CA 1
ATOM 703 C C . LEU A 1 90 ? -6.852 2.945 2.167 1.00 94.38 90 LEU A C 1
ATOM 705 O O . LEU A 1 90 ? -7.390 2.151 2.935 1.00 94.38 90 LEU A O 1
ATOM 709 N N . VAL A 1 91 ? -6.287 4.085 2.571 1.00 93.12 91 VAL A N 1
ATOM 710 C CA . VAL A 1 91 ? -6.234 4.501 3.979 1.00 93.12 91 VAL A CA 1
ATOM 711 C C . VAL A 1 91 ? -7.645 4.653 4.546 1.00 93.12 91 VAL A C 1
ATOM 713 O O . VAL A 1 91 ? -7.955 4.047 5.568 1.00 93.12 91 VAL A O 1
ATOM 716 N N . ASN A 1 92 ? -8.527 5.354 3.832 1.00 92.12 92 ASN A N 1
ATOM 717 C CA . ASN A 1 92 ? -9.927 5.520 4.219 1.00 92.12 92 ASN A CA 1
ATOM 718 C C . ASN A 1 92 ? -10.674 4.185 4.291 1.00 92.12 92 ASN A C 1
ATOM 720 O O . ASN A 1 92 ? -11.456 3.990 5.213 1.00 92.12 92 ASN A O 1
ATOM 724 N N . ALA A 1 93 ? -10.420 3.247 3.372 1.00 93.06 93 ALA A N 1
ATOM 725 C CA . ALA A 1 93 ? -11.021 1.916 3.436 1.00 93.06 93 ALA A CA 1
ATOM 726 C C . ALA A 1 93 ? -10.576 1.143 4.690 1.00 93.06 93 ALA A C 1
ATOM 728 O O . ALA A 1 93 ? -11.396 0.490 5.328 1.00 93.06 93 ALA A O 1
ATOM 729 N N . CYS A 1 94 ? -9.300 1.237 5.082 1.00 93.25 94 CYS A N 1
ATOM 730 C CA . CYS A 1 94 ? -8.811 0.629 6.323 1.00 93.25 94 CYS A CA 1
ATOM 731 C C . CYS A 1 94 ? -9.461 1.252 7.570 1.00 9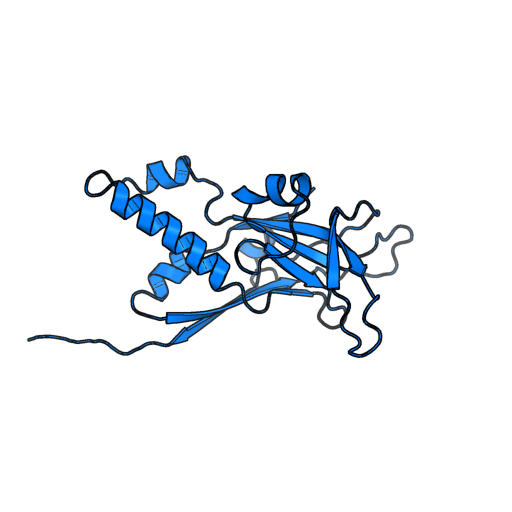3.25 94 CYS A C 1
ATOM 733 O O . CYS A 1 94 ? -9.829 0.521 8.488 1.00 93.25 94 CYS A O 1
ATOM 735 N N . ILE A 1 95 ? -9.607 2.581 7.602 1.00 92.00 95 ILE A N 1
ATOM 736 C CA . ILE A 1 95 ? -10.260 3.302 8.708 1.00 92.00 95 ILE A CA 1
ATOM 737 C C . ILE A 1 95 ? -11.741 2.915 8.790 1.00 92.00 95 ILE A C 1
ATOM 739 O O . ILE A 1 95 ? -12.218 2.533 9.856 1.00 92.00 95 ILE A O 1
ATOM 743 N N . ALA A 1 96 ? -12.452 2.947 7.661 1.00 91.69 96 ALA A N 1
ATOM 744 C CA . ALA A 1 96 ? -13.874 2.625 7.591 1.00 91.69 96 ALA A CA 1
ATOM 745 C C . ALA A 1 96 ? -14.172 1.198 8.072 1.00 91.69 96 ALA A C 1
ATOM 747 O O . ALA A 1 96 ? -15.115 1.005 8.829 1.00 91.69 96 ALA A O 1
ATOM 748 N N . GLU A 1 97 ? -13.345 0.215 7.707 1.00 92.56 97 GLU A N 1
ATOM 749 C CA . GLU A 1 97 ? -13.501 -1.175 8.164 1.00 92.56 97 GLU A CA 1
ATOM 750 C C . GLU A 1 97 ? -13.389 -1.314 9.686 1.00 92.56 97 GLU A C 1
ATOM 752 O O . GLU A 1 97 ? -14.159 -2.053 10.304 1.00 92.56 97 GLU A O 1
ATOM 757 N N . LYS A 1 98 ? -12.446 -0.594 10.302 1.00 91.56 98 LYS A N 1
ATOM 758 C CA . LYS A 1 98 ? -12.276 -0.593 11.757 1.00 91.56 98 LYS A CA 1
ATOM 759 C C . LYS A 1 98 ? -13.447 0.107 12.449 1.00 91.56 98 LYS A C 1
ATOM 761 O O . LYS A 1 98 ? -13.977 -0.418 13.425 1.00 91.56 98 LYS A O 1
ATOM 766 N N . GLU A 1 99 ? -13.874 1.261 11.939 1.00 91.00 99 GLU A N 1
ATOM 767 C CA . GLU A 1 99 ? -15.013 2.006 12.494 1.00 91.00 99 GLU A CA 1
ATOM 768 C C . GLU A 1 99 ? -16.337 1.248 12.337 1.00 91.00 99 GLU A C 1
ATOM 770 O O . GLU A 1 99 ? -17.160 1.242 13.251 1.00 91.00 99 GLU A O 1
ATOM 775 N N . GLU A 1 100 ? -16.540 0.548 11.221 1.00 92.38 100 GLU A N 1
ATOM 776 C CA . GLU A 1 100 ? -17.707 -0.308 11.012 1.00 92.38 100 GLU A CA 1
ATOM 777 C C . GLU A 1 100 ? -17.711 -1.491 11.986 1.00 92.38 100 GLU A C 1
ATOM 779 O O . GLU A 1 100 ? -18.728 -1.757 12.629 1.00 92.38 100 GLU A O 1
ATOM 784 N N . ALA A 1 101 ? -16.567 -2.153 12.183 1.00 92.06 101 ALA A N 1
ATOM 785 C CA . ALA A 1 101 ? -16.442 -3.217 13.176 1.00 92.06 101 ALA A CA 1
ATOM 786 C C . ALA A 1 101 ? -16.703 -2.709 14.604 1.00 92.06 101 ALA A C 1
ATOM 788 O O . ALA A 1 101 ? -17.420 -3.357 15.370 1.00 92.06 101 ALA A O 1
ATOM 789 N N . LYS A 1 102 ? -16.192 -1.520 14.941 1.00 92.38 102 LYS A N 1
ATOM 790 C CA . LYS A 1 102 ? -16.443 -0.847 16.221 1.00 92.38 102 LYS A CA 1
ATOM 791 C C . LYS A 1 102 ? -17.917 -0.519 16.418 1.00 92.38 102 LYS A C 1
ATOM 793 O O . LYS A 1 102 ? -18.470 -0.800 17.480 1.00 92.38 102 LYS A O 1
ATOM 798 N N . LYS A 1 103 ? -18.578 0.015 15.391 1.00 92.50 103 LYS A N 1
ATOM 799 C CA . LYS A 1 103 ? -20.015 0.308 15.415 1.00 92.50 103 LYS A CA 1
ATOM 800 C C . LYS A 1 103 ? -20.852 -0.961 15.589 1.00 92.50 103 LYS A C 1
ATOM 802 O O . LYS A 1 103 ? -21.802 -0.945 16.365 1.00 92.50 103 LYS A O 1
ATOM 807 N N . ASN A 1 104 ? -20.482 -2.047 14.911 1.00 92.12 104 ASN A N 1
ATOM 808 C CA . ASN A 1 104 ? -21.180 -3.331 14.994 1.00 92.12 104 ASN A CA 1
ATOM 809 C C . ASN A 1 104 ? -20.997 -4.013 16.358 1.00 92.12 104 ASN A C 1
ATOM 811 O O . ASN A 1 104 ? -21.930 -4.636 16.858 1.00 92.12 104 ASN A O 1
ATOM 815 N N . ALA A 1 105 ? -19.820 -3.882 16.976 1.00 91.12 105 ALA A N 1
ATOM 816 C CA . ALA A 1 105 ? -19.557 -4.410 18.314 1.00 91.12 105 ALA A CA 1
ATOM 817 C C . ALA A 1 105 ? -20.186 -3.559 19.434 1.00 91.12 105 ALA A C 1
ATOM 819 O O . ALA A 1 105 ? -20.466 -4.074 20.518 1.00 91.12 105 ALA A O 1
ATOM 820 N N . GLY A 1 106 ? -20.404 -2.260 19.194 1.00 92.00 106 GLY A N 1
ATOM 821 C CA . GLY A 1 106 ? -20.997 -1.339 20.161 1.00 92.00 106 GLY A CA 1
ATOM 822 C C . GLY A 1 106 ? -20.234 -1.332 21.489 1.00 92.00 106 GLY A C 1
ATOM 823 O O . GLY A 1 106 ? -19.016 -1.167 21.524 1.00 92.00 106 GLY A O 1
ATOM 824 N N . SER A 1 107 ? -20.944 -1.545 22.598 1.00 90.88 107 SER A N 1
ATOM 825 C CA . SER A 1 107 ? -20.355 -1.599 23.946 1.00 90.88 107 SER A CA 1
ATOM 826 C C . SER A 1 107 ? -19.423 -2.795 24.179 1.00 90.88 107 SER A C 1
ATOM 828 O O . SER A 1 107 ? -18.672 -2.788 25.149 1.00 90.88 107 SER A O 1
ATOM 830 N N . SER A 1 108 ? -19.456 -3.815 23.316 1.00 91.75 108 SER A N 1
ATOM 831 C CA . SER A 1 108 ? -18.575 -4.988 23.380 1.00 91.75 108 SER A CA 1
ATOM 832 C C . SER A 1 108 ? -17.297 -4.823 22.553 1.00 91.75 108 SER A C 1
ATOM 834 O O . SER A 1 108 ? -16.599 -5.806 22.309 1.00 91.75 108 SER A O 1
ATOM 836 N N . TRP A 1 109 ? -17.001 -3.607 22.082 1.00 93.94 109 TRP A N 1
ATOM 837 C CA . TRP A 1 109 ? -15.795 -3.340 21.311 1.00 93.94 109 TRP A CA 1
ATOM 838 C C . TRP A 1 109 ? -14.529 -3.611 22.128 1.00 93.94 109 TRP A C 1
ATOM 840 O O . TRP A 1 109 ? -14.260 -2.954 23.132 1.00 93.94 109 TRP A O 1
ATOM 850 N N . ASP A 1 110 ? -13.726 -4.547 21.631 1.00 93.12 110 ASP A N 1
ATOM 851 C CA . ASP A 1 110 ? -12.377 -4.823 22.102 1.00 93.12 110 ASP A CA 1
ATOM 852 C C . ASP A 1 110 ? -11.419 -4.679 20.918 1.00 93.12 110 ASP A C 1
ATOM 854 O O . ASP A 1 110 ? -11.339 -5.539 20.035 1.00 93.12 110 ASP A O 1
ATOM 858 N N . GLU A 1 111 ? -10.695 -3.562 20.901 1.00 90.12 111 GLU A N 1
ATOM 859 C CA . GLU A 1 111 ? -9.727 -3.264 19.850 1.00 90.12 111 GLU A CA 1
ATOM 860 C C . GLU A 1 111 ? -8.592 -4.292 19.806 1.00 90.12 111 GLU A C 1
ATOM 862 O O . GLU A 1 111 ? -8.156 -4.675 18.722 1.00 90.12 111 GLU A O 1
ATOM 867 N N . THR A 1 112 ? -8.134 -4.783 20.959 1.00 92.31 112 THR A N 1
ATOM 868 C CA . THR A 1 112 ? -7.021 -5.741 21.017 1.00 92.31 112 THR A CA 1
ATOM 869 C C . THR A 1 112 ? -7.429 -7.058 20.377 1.00 92.31 112 THR A C 1
ATOM 871 O O . THR A 1 112 ? -6.686 -7.605 19.558 1.00 92.31 112 THR A O 1
ATOM 874 N N . LYS A 1 113 ? -8.633 -7.541 20.697 1.00 94.00 113 LYS A N 1
ATOM 875 C CA . LYS A 1 113 ? -9.195 -8.747 20.087 1.00 94.00 113 LYS A CA 1
ATOM 876 C C . LYS A 1 113 ? -9.400 -8.570 18.583 1.00 94.00 113 LYS A C 1
ATOM 878 O O . LYS A 1 113 ? -8.979 -9.424 17.806 1.00 94.00 113 LYS A O 1
ATOM 883 N N . TRP A 1 114 ? -9.970 -7.444 18.156 1.00 94.00 114 TRP A N 1
ATOM 884 C CA . TRP A 1 114 ? -10.194 -7.185 16.733 1.00 94.00 114 TRP A CA 1
ATOM 885 C C . TRP A 1 114 ? -8.886 -7.135 15.934 1.00 94.00 114 TRP A C 1
ATOM 887 O O . TRP A 1 114 ? -8.815 -7.697 14.841 1.00 94.00 114 TRP A O 1
ATOM 897 N N . LEU A 1 115 ? -7.831 -6.521 16.482 1.00 92.25 115 LEU A N 1
ATOM 898 C CA . LEU A 1 115 ? -6.502 -6.479 15.860 1.00 92.25 115 LEU A CA 1
ATOM 899 C C . LEU A 1 115 ? -5.862 -7.870 15.745 1.00 92.25 115 LEU A C 1
ATOM 901 O O . LEU A 1 115 ? -5.162 -8.134 14.768 1.00 92.25 115 LEU A O 1
ATOM 905 N N . GLN A 1 116 ? -6.101 -8.758 16.715 1.00 92.56 116 GLN A N 1
ATOM 906 C CA . GLN A 1 116 ? -5.649 -10.153 16.654 1.00 92.56 116 GLN A CA 1
ATOM 907 C C . GLN A 1 116 ? -6.403 -10.961 15.594 1.00 92.56 116 GLN A C 1
ATOM 909 O O . GLN A 1 116 ? -5.795 -11.786 14.916 1.00 92.56 116 GLN A O 1
ATOM 914 N N . GLU A 1 117 ? -7.704 -10.716 15.433 1.00 93.12 117 GLU A N 1
ATOM 915 C CA . GLU A 1 117 ? -8.540 -11.364 14.415 1.00 93.12 117 GLU A CA 1
ATOM 916 C C . GLU A 1 117 ? -8.291 -10.802 13.006 1.00 93.12 117 GLU A C 1
ATOM 918 O O . GLU A 1 117 ? -8.466 -11.508 12.013 1.00 93.12 117 GLU A O 1
ATOM 923 N N . ASN A 1 118 ? -7.825 -9.554 12.905 1.00 93.69 118 ASN A N 1
ATOM 924 C CA . ASN A 1 118 ? -7.581 -8.858 11.644 1.00 93.69 118 ASN A CA 1
ATOM 925 C C . ASN A 1 118 ? -6.123 -8.389 11.518 1.00 93.69 118 ASN A C 1
ATOM 927 O O . ASN A 1 118 ? -5.896 -7.217 11.237 1.00 93.69 118 ASN A O 1
ATOM 931 N N . PRO A 1 119 ? -5.105 -9.257 11.655 1.00 92.69 119 PRO A N 1
ATOM 932 C CA . PRO A 1 119 ? -3.701 -8.837 11.752 1.00 92.69 119 PRO A CA 1
ATOM 933 C C . PRO A 1 119 ? -3.171 -8.135 10.490 1.00 92.69 119 PRO A C 1
ATOM 935 O O . PRO A 1 119 ? -2.160 -7.437 10.544 1.00 92.69 119 PRO A O 1
ATOM 938 N N . ASP A 1 120 ? -3.852 -8.304 9.356 1.00 94.00 120 ASP A N 1
ATOM 939 C CA . ASP A 1 120 ? -3.459 -7.777 8.051 1.00 94.00 120 ASP A CA 1
ATOM 940 C C . ASP A 1 120 ? -4.266 -6.537 7.617 1.00 94.00 120 ASP A C 1
ATOM 942 O O . ASP A 1 120 ? -4.111 -6.060 6.488 1.00 94.00 120 ASP A O 1
ATOM 946 N N . TRP A 1 121 ? -5.122 -5.992 8.492 1.00 94.06 121 TRP A N 1
ATOM 947 C CA . TRP A 1 121 ? -6.042 -4.889 8.176 1.00 94.06 121 TRP A CA 1
ATOM 948 C C . TRP A 1 121 ? -5.339 -3.644 7.611 1.00 94.06 121 TRP A C 1
ATOM 950 O O . TRP A 1 121 ? -5.816 -3.050 6.639 1.00 94.06 121 TRP A O 1
ATOM 960 N N . ASN A 1 122 ? -4.181 -3.295 8.181 1.00 94.56 122 ASN A N 1
ATOM 961 C CA . ASN A 1 122 ? -3.345 -2.147 7.829 1.00 94.56 122 ASN A CA 1
ATOM 962 C C . ASN A 1 122 ? -2.115 -2.528 6.992 1.00 94.56 122 ASN A C 1
ATOM 964 O O . ASN A 1 122 ? -1.177 -1.735 6.867 1.00 94.56 122 ASN A O 1
ATOM 968 N N . LYS A 1 123 ? -2.086 -3.740 6.435 1.00 95.31 123 LYS A N 1
ATOM 969 C CA . LYS A 1 123 ? -0.932 -4.240 5.697 1.00 95.31 123 LYS A CA 1
ATOM 970 C C . LYS A 1 123 ? -1.151 -4.237 4.198 1.00 95.31 123 LYS A C 1
ATOM 972 O O . LYS A 1 123 ? -2.228 -4.538 3.677 1.00 95.31 123 LYS A O 1
ATOM 977 N N . VAL A 1 124 ? -0.065 -3.965 3.496 1.00 95.38 124 VAL A N 1
ATOM 978 C CA . VAL A 1 124 ? 0.018 -4.009 2.042 1.00 95.38 124 VAL A CA 1
ATOM 979 C C . VAL A 1 124 ? 1.213 -4.844 1.618 1.00 95.38 124 VAL A C 1
ATOM 981 O O . VAL A 1 124 ? 2.202 -4.971 2.340 1.00 95.38 124 VAL A O 1
ATOM 984 N N . VAL A 1 125 ? 1.118 -5.412 0.427 1.00 95.00 125 VAL A N 1
ATOM 985 C CA . VAL A 1 125 ? 2.192 -6.156 -0.215 1.00 95.00 125 VAL A CA 1
ATOM 986 C C . VAL A 1 125 ? 2.576 -5.484 -1.516 1.00 95.00 125 VAL A C 1
ATOM 988 O O . VAL A 1 125 ? 1.719 -5.071 -2.295 1.00 95.00 125 VAL A O 1
ATOM 991 N N . LEU A 1 126 ? 3.879 -5.374 -1.731 1.00 93.81 126 LEU A N 1
ATOM 992 C CA . LEU A 1 126 ? 4.486 -4.872 -2.946 1.00 93.81 126 LEU A CA 1
ATOM 993 C C . LEU A 1 126 ? 4.981 -6.058 -3.772 1.00 93.81 126 LEU A C 1
ATOM 995 O O . LEU A 1 126 ? 5.785 -6.875 -3.305 1.00 93.81 126 LEU A O 1
ATOM 999 N N . ILE A 1 127 ? 4.467 -6.157 -4.992 1.00 93.19 127 ILE A N 1
ATOM 1000 C CA . ILE A 1 127 ? 4.601 -7.337 -5.840 1.00 93.19 127 ILE A CA 1
ATOM 1001 C C . ILE A 1 127 ? 5.098 -6.908 -7.220 1.00 93.19 127 ILE A C 1
ATOM 1003 O O . ILE A 1 127 ? 4.421 -6.124 -7.879 1.00 93.19 127 ILE A O 1
ATOM 1007 N N . PRO A 1 128 ? 6.244 -7.419 -7.695 1.00 92.69 128 PRO A N 1
ATOM 1008 C CA . PRO A 1 128 ? 6.649 -7.286 -9.092 1.00 92.69 128 PRO A CA 1
ATOM 1009 C C . PRO A 1 128 ? 5.604 -7.882 -10.038 1.00 92.69 128 PRO A C 1
ATOM 1011 O O . PRO A 1 128 ? 5.186 -9.033 -9.860 1.00 92.69 128 PRO A O 1
ATOM 1014 N N . VAL A 1 129 ? 5.184 -7.114 -11.042 1.00 93.06 129 VAL A N 1
ATOM 1015 C CA . VAL A 1 129 ? 4.153 -7.545 -11.994 1.00 93.06 129 VAL A CA 1
ATOM 1016 C C . VAL A 1 129 ? 4.535 -7.251 -13.437 1.00 93.06 129 VAL A C 1
ATOM 1018 O O . VAL A 1 129 ? 5.193 -6.257 -13.736 1.00 93.06 129 VAL A O 1
ATOM 1021 N N . LEU A 1 130 ? 4.064 -8.108 -14.341 1.00 91.56 130 LEU A N 1
ATOM 1022 C CA . LEU A 1 130 ? 4.036 -7.854 -15.771 1.00 91.56 130 LEU A CA 1
ATOM 1023 C C . LEU A 1 130 ? 2.639 -7.373 -16.165 1.00 91.56 130 LEU A C 1
ATOM 1025 O O . LEU A 1 130 ? 1.637 -8.026 -15.860 1.00 91.56 130 LEU A O 1
ATOM 1029 N N . VAL A 1 131 ? 2.591 -6.255 -16.882 1.00 91.12 131 VAL A N 1
ATOM 1030 C CA . VAL A 1 131 ? 1.353 -5.632 -17.352 1.00 91.12 131 VAL A CA 1
ATOM 1031 C C . VAL A 1 131 ? 1.248 -5.817 -18.860 1.00 91.12 131 VAL A C 1
ATOM 1033 O O . VAL A 1 131 ? 2.179 -5.496 -19.596 1.00 91.12 131 VAL A O 1
ATOM 1036 N N . THR A 1 132 ? 0.128 -6.371 -19.320 1.00 89.25 132 THR A N 1
ATOM 1037 C CA . THR A 1 132 ? -0.198 -6.485 -20.747 1.00 89.25 132 THR A CA 1
ATOM 1038 C C . THR A 1 132 ? -1.223 -5.423 -21.104 1.00 89.25 132 THR A C 1
ATOM 1040 O O . THR A 1 132 ? -2.227 -5.271 -20.402 1.00 89.25 132 THR A O 1
ATOM 1043 N N . TYR A 1 133 ? -0.977 -4.728 -22.208 1.00 87.31 133 TYR A N 1
ATOM 1044 C CA . TYR A 1 133 ? -1.862 -3.700 -22.727 1.00 87.31 133 TYR A CA 1
ATOM 1045 C C . TYR A 1 133 ? -2.500 -4.160 -24.033 1.00 87.31 133 TYR A C 1
ATOM 1047 O O . TYR A 1 133 ? -1.840 -4.808 -24.845 1.00 87.31 133 TYR A O 1
ATOM 1055 N N . ASP A 1 134 ? -3.759 -3.791 -24.233 1.00 83.25 134 ASP A N 1
ATOM 1056 C CA . ASP A 1 134 ? -4.374 -3.789 -25.550 1.00 83.25 134 ASP A CA 1
ATOM 1057 C C . ASP A 1 134 ? -4.145 -2.418 -26.193 1.00 83.25 134 ASP A C 1
ATOM 1059 O O . ASP A 1 134 ? -4.628 -1.390 -25.709 1.00 83.25 134 ASP A O 1
ATOM 1063 N N . SER A 1 135 ? -3.350 -2.407 -27.260 1.00 69.75 135 SER A N 1
ATOM 1064 C CA . SER A 1 135 ? -3.009 -1.220 -28.046 1.00 69.75 135 SER A CA 1
ATOM 1065 C C . SER A 1 135 ? -3.908 -1.043 -29.275 1.00 69.75 135 SER A C 1
ATOM 1067 O O . SER A 1 135 ? -3.551 -0.304 -30.193 1.00 69.75 135 SER A O 1
ATOM 1069 N N . SER A 1 136 ? -5.076 -1.692 -29.307 1.00 65.38 136 SER A N 1
ATOM 1070 C CA . SER A 1 136 ? -6.044 -1.620 -30.410 1.00 65.38 136 SER A CA 1
ATOM 1071 C C . SER A 1 136 ? -6.590 -0.210 -30.696 1.00 65.38 136 SER A C 1
ATOM 1073 O O . SER A 1 136 ? -7.049 0.048 -31.809 1.00 65.38 136 SER A O 1
ATOM 1075 N N . ASN A 1 137 ? -6.495 0.732 -29.749 1.00 55.84 137 ASN A N 1
ATOM 1076 C CA . ASN A 1 137 ? -6.939 2.117 -29.930 1.00 55.84 137 ASN A CA 1
ATOM 1077 C C . ASN A 1 137 ? -5.790 3.042 -30.382 1.00 55.84 137 ASN A C 1
ATOM 1079 O O . ASN A 1 137 ? -5.175 3.762 -29.593 1.00 55.84 137 ASN A O 1
ATOM 1083 N N . THR A 1 138 ? -5.496 3.028 -31.682 1.00 57.53 138 THR A N 1
ATOM 1084 C CA . THR A 1 138 ? -4.411 3.815 -32.298 1.00 57.53 138 THR A CA 1
ATOM 1085 C C . THR A 1 138 ? -4.725 5.309 -32.438 1.00 57.53 138 THR A C 1
ATOM 1087 O O . THR A 1 138 ? -3.843 6.084 -32.802 1.00 57.53 138 THR A O 1
ATOM 1090 N N . THR A 1 139 ? -5.954 5.745 -32.137 1.00 58.69 139 THR A N 1
ATOM 1091 C CA . THR A 1 139 ? -6.416 7.122 -32.389 1.00 58.69 139 THR A CA 1
ATOM 1092 C C . THR A 1 139 ? -6.108 8.091 -31.239 1.00 58.69 139 THR A C 1
ATOM 1094 O O . THR A 1 139 ? -5.924 9.279 -31.484 1.00 58.69 139 THR A O 1
ATOM 1097 N N . THR A 1 140 ? -6.006 7.610 -29.993 1.00 62.03 140 THR A N 1
ATOM 1098 C CA . THR A 1 140 ? -5.716 8.445 -28.802 1.00 62.03 140 THR A CA 1
ATOM 1099 C C . THR A 1 140 ? -4.395 8.104 -28.108 1.00 62.03 140 THR A C 1
ATOM 1101 O O . THR A 1 140 ? -4.015 8.781 -27.154 1.00 62.03 140 THR A O 1
ATOM 1104 N N . GLY A 1 141 ? -3.698 7.050 -28.552 1.00 58.06 141 GLY A N 1
ATOM 1105 C CA . GLY A 1 141 ? -2.458 6.570 -27.930 1.00 58.06 141 GLY A CA 1
ATOM 1106 C C . GLY A 1 141 ? -2.638 5.967 -26.529 1.00 58.06 141 GLY A C 1
ATOM 1107 O O . GLY A 1 141 ? -1.647 5.667 -25.866 1.00 58.06 141 GLY A O 1
ATOM 1108 N N . GLN A 1 142 ? -3.878 5.788 -26.061 1.00 58.94 142 GLN A N 1
ATOM 1109 C CA . GLN A 1 142 ? -4.164 5.189 -24.760 1.00 58.94 142 GLN A CA 1
ATOM 1110 C C . GLN A 1 142 ? -4.286 3.673 -24.895 1.00 58.94 142 GLN A C 1
ATOM 1112 O O . GLN A 1 142 ? -5.236 3.158 -25.482 1.00 58.94 142 GLN A O 1
ATOM 1117 N N . ALA A 1 143 ? -3.309 2.963 -24.338 1.00 72.31 143 ALA A N 1
ATOM 1118 C CA . ALA A 1 143 ? -3.335 1.514 -24.244 1.00 72.31 143 ALA A CA 1
ATOM 1119 C C . ALA A 1 143 ? -4.069 1.103 -22.958 1.00 72.31 143 ALA A C 1
ATOM 1121 O O . ALA A 1 143 ? -3.705 1.537 -21.861 1.00 72.31 143 ALA A O 1
ATOM 1122 N N . ASN A 1 144 ? -5.098 0.267 -23.082 1.00 81.81 144 ASN A N 1
ATOM 1123 C CA . ASN A 1 144 ? -5.855 -0.216 -21.929 1.00 81.81 144 ASN A CA 1
ATOM 1124 C C . ASN A 1 144 ? -5.124 -1.397 -21.295 1.00 81.81 144 ASN A C 1
ATOM 1126 O O . ASN A 1 144 ? -4.693 -2.310 -21.996 1.00 81.81 144 ASN A O 1
ATOM 1130 N N . ILE A 1 145 ? -4.998 -1.412 -19.968 1.00 85.38 145 ILE A N 1
ATOM 1131 C CA . ILE A 1 145 ? -4.463 -2.584 -19.270 1.00 85.38 145 ILE A CA 1
ATOM 1132 C C . ILE A 1 145 ? -5.497 -3.705 -19.364 1.00 85.38 145 ILE A C 1
ATOM 1134 O O . ILE A 1 145 ? -6.622 -3.543 -18.903 1.00 85.38 145 ILE A O 1
ATOM 1138 N N . ILE A 1 146 ? -5.098 -4.850 -19.913 1.00 87.56 146 ILE A N 1
ATOM 1139 C CA . ILE A 1 146 ? -5.967 -6.029 -20.045 1.00 87.56 146 ILE A CA 1
ATOM 1140 C C . ILE A 1 146 ? -5.550 -7.182 -19.141 1.00 87.56 146 ILE A C 1
ATOM 1142 O O . ILE A 1 146 ? -6.330 -8.104 -18.920 1.00 87.56 146 ILE A O 1
ATOM 1146 N N . ARG A 1 147 ? -4.316 -7.164 -18.620 1.00 88.31 147 ARG A N 1
ATOM 1147 C CA . ARG A 1 147 ? -3.831 -8.237 -17.751 1.00 88.31 147 ARG A CA 1
ATOM 1148 C C . ARG A 1 147 ? -2.691 -7.785 -16.857 1.00 88.31 147 ARG A C 1
ATOM 1150 O O . ARG A 1 147 ? -1.756 -7.136 -17.322 1.00 88.31 147 ARG A O 1
ATOM 1157 N N . ILE A 1 148 ? -2.746 -8.205 -15.599 1.00 91.75 148 ILE A N 1
ATOM 1158 C CA . ILE A 1 148 ? -1.677 -8.041 -14.616 1.00 91.75 148 ILE A CA 1
ATOM 1159 C C . ILE A 1 148 ? -1.344 -9.432 -14.082 1.00 91.75 148 ILE A C 1
ATOM 1161 O O . ILE A 1 148 ? -2.223 -10.145 -13.610 1.00 91.75 148 ILE A O 1
ATOM 1165 N N . GLN A 1 149 ? -0.081 -9.831 -14.174 1.00 91.12 149 GLN A N 1
ATOM 1166 C CA . GLN A 1 149 ? 0.398 -11.125 -13.682 1.00 91.12 149 GLN A CA 1
ATOM 1167 C C . GLN A 1 149 ? 1.697 -10.946 -12.900 1.00 91.12 149 GLN A C 1
ATOM 1169 O O . GLN A 1 149 ? 2.369 -9.930 -13.056 1.00 91.12 149 GLN A O 1
ATOM 1174 N N . HIS A 1 150 ? 2.082 -11.930 -12.089 1.00 90.00 150 HIS A N 1
ATOM 1175 C CA . HIS A 1 150 ? 3.395 -11.908 -11.444 1.00 90.00 150 HIS A CA 1
ATOM 1176 C C . HIS A 1 150 ? 4.518 -11.792 -12.480 1.00 90.00 150 HIS A C 1
ATOM 1178 O O . HIS A 1 150 ? 4.512 -12.496 -13.495 1.00 90.00 150 HIS A O 1
ATOM 1184 N N . ASP A 1 151 ? 5.493 -10.923 -12.210 1.00 87.38 151 ASP A N 1
ATOM 1185 C CA . ASP A 1 151 ? 6.742 -10.944 -12.961 1.00 87.38 151 ASP A CA 1
ATOM 1186 C C . ASP A 1 151 ? 7.613 -12.084 -12.426 1.00 87.38 151 ASP A C 1
ATOM 1188 O O . ASP A 1 151 ? 8.097 -12.044 -11.295 1.00 87.38 151 ASP A O 1
ATOM 1192 N N . LEU A 1 152 ? 7.756 -13.135 -13.232 1.00 83.88 152 LEU A N 1
ATOM 1193 C CA . LEU A 1 152 ? 8.564 -14.311 -12.908 1.00 83.88 152 LEU A CA 1
ATOM 1194 C C . LEU A 1 152 ? 9.991 -14.203 -13.459 1.00 83.88 152 LEU A C 1
ATOM 1196 O O . LEU A 1 152 ? 10.768 -15.153 -13.342 1.00 83.88 152 LEU A O 1
ATOM 1200 N N . LYS A 1 153 ? 10.350 -13.072 -14.081 1.00 83.88 153 LYS A N 1
ATOM 1201 C CA . LYS A 1 153 ? 11.723 -12.835 -14.525 1.00 83.88 153 LYS A CA 1
ATOM 1202 C C . LYS A 1 153 ? 12.645 -12.722 -13.306 1.00 83.88 153 LYS A C 1
ATOM 1204 O O . LYS A 1 153 ? 12.242 -12.172 -12.280 1.00 83.88 153 LYS A O 1
ATOM 1209 N N . PRO A 1 154 ? 13.896 -13.207 -13.402 1.00 76.06 154 PRO A N 1
ATOM 1210 C CA . PRO A 1 154 ? 14.872 -13.030 -12.337 1.00 76.06 154 PRO A CA 1
ATOM 1211 C C . PRO A 1 154 ? 15.167 -11.536 -12.156 1.00 76.06 154 PRO A C 1
ATOM 1213 O O . PRO A 1 154 ? 15.865 -10.911 -12.954 1.00 76.06 154 PRO A O 1
ATOM 1216 N N . GLY A 1 155 ? 14.604 -10.966 -11.097 1.00 78.25 155 GLY A N 1
ATOM 1217 C CA . GLY A 1 155 ? 14.734 -9.564 -10.744 1.00 78.25 155 GLY A CA 1
ATOM 1218 C C . GLY A 1 155 ? 14.604 -9.391 -9.240 1.00 78.25 155 GLY A C 1
ATOM 1219 O O . GLY A 1 155 ? 13.773 -10.032 -8.595 1.00 78.25 155 GLY A O 1
ATOM 1220 N N . TYR A 1 156 ? 15.437 -8.5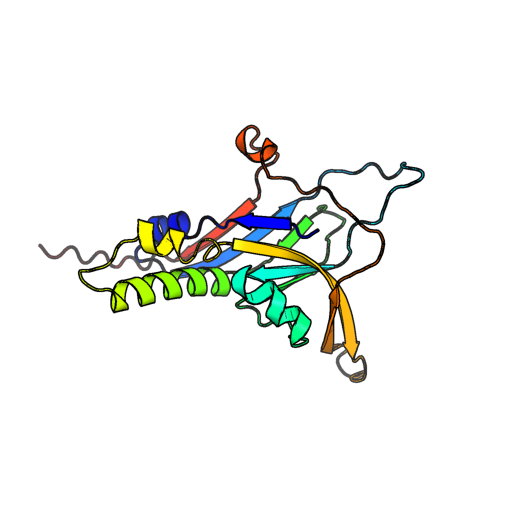38 -8.658 1.00 79.56 156 TYR A N 1
ATOM 1221 C CA . TYR A 1 156 ? 15.286 -8.145 -7.264 1.00 79.56 156 TYR A CA 1
ATOM 1222 C C . TYR A 1 156 ? 15.796 -6.735 -7.065 1.00 79.56 156 TYR A C 1
ATOM 1224 O O . TYR A 1 156 ? 16.719 -6.268 -7.730 1.00 79.56 156 TYR A O 1
ATOM 1232 N N . VAL A 1 157 ? 15.232 -6.084 -6.063 1.00 84.56 157 VAL A N 1
ATOM 1233 C CA . VAL A 1 157 ? 15.746 -4.822 -5.578 1.00 84.56 157 VAL A CA 1
ATOM 1234 C C . VAL A 1 157 ? 15.683 -4.810 -4.067 1.00 84.56 157 VAL A C 1
ATOM 1236 O O . VAL A 1 157 ? 14.768 -5.361 -3.455 1.00 84.56 157 VAL A O 1
ATOM 1239 N N . ARG A 1 158 ? 16.695 -4.211 -3.447 1.00 85.62 158 ARG A N 1
ATOM 1240 C CA . ARG A 1 158 ? 16.670 -3.969 -2.010 1.00 85.62 158 ARG A CA 1
ATOM 1241 C C . ARG A 1 158 ? 15.975 -2.634 -1.779 1.00 85.62 158 ARG A C 1
ATOM 1243 O O . ARG A 1 158 ? 16.420 -1.624 -2.316 1.00 85.62 158 ARG A O 1
ATOM 1250 N N . LEU A 1 159 ? 14.928 -2.626 -0.965 1.00 88.19 159 LEU A N 1
ATOM 1251 C CA . LEU A 1 159 ? 14.197 -1.417 -0.585 1.00 88.19 159 LEU A CA 1
ATOM 1252 C C . LEU A 1 159 ? 14.710 -0.890 0.750 1.00 88.19 159 LEU A C 1
ATOM 1254 O O . LEU A 1 159 ? 14.964 -1.681 1.661 1.00 88.19 159 LEU A O 1
ATOM 1258 N N . LYS A 1 160 ? 14.851 0.432 0.868 1.00 88.50 160 LYS A N 1
ATOM 1259 C CA . LYS A 1 160 ? 15.034 1.110 2.156 1.00 88.50 160 LYS A CA 1
ATOM 1260 C C . LYS A 1 160 ? 13.839 0.795 3.061 1.00 88.50 160 LYS A C 1
ATOM 1262 O O . LYS A 1 160 ? 12.714 0.673 2.585 1.00 88.50 160 LYS A O 1
ATOM 1267 N N . GLY A 1 161 ? 14.094 0.651 4.357 1.00 85.12 161 GLY A N 1
ATOM 1268 C CA . GLY A 1 161 ? 13.091 0.296 5.358 1.00 85.12 161 GLY A CA 1
ATOM 1269 C C . GLY A 1 161 ? 13.544 -0.861 6.244 1.00 85.12 161 GLY A C 1
ATOM 1270 O O . GLY A 1 161 ? 14.739 -1.111 6.425 1.00 85.12 161 GLY A O 1
ATOM 1271 N N . GLY A 1 162 ? 12.572 -1.572 6.817 1.00 82.25 162 GLY A N 1
ATOM 1272 C CA . GLY A 1 162 ? 12.820 -2.709 7.706 1.00 82.25 162 GLY A CA 1
ATOM 1273 C C . GLY A 1 162 ? 13.587 -2.320 8.973 1.00 82.25 162 GLY A C 1
ATOM 1274 O O . GLY A 1 162 ? 13.496 -1.191 9.453 1.00 82.25 162 GLY A O 1
ATOM 1275 N N . SER A 1 163 ? 14.365 -3.254 9.524 1.00 81.88 163 SER A N 1
ATOM 1276 C CA . SER A 1 163 ? 15.103 -3.047 10.780 1.00 81.88 163 SER A CA 1
ATOM 1277 C C . SER A 1 163 ? 16.096 -1.882 10.722 1.00 81.88 163 SER A C 1
ATOM 1279 O O . SER A 1 163 ? 16.274 -1.193 11.720 1.00 81.88 163 SER A O 1
ATOM 1281 N N . LEU A 1 164 ? 16.693 -1.614 9.555 1.00 79.44 164 LEU A N 1
ATOM 1282 C CA . LEU A 1 164 ? 17.613 -0.484 9.372 1.00 79.44 164 LEU A CA 1
ATOM 1283 C C . LEU A 1 164 ? 16.889 0.865 9.411 1.00 79.44 164 LEU A C 1
ATOM 1285 O O . LEU A 1 164 ? 17.428 1.828 9.944 1.00 79.44 164 LEU A O 1
ATOM 1289 N N . GLY A 1 165 ? 15.654 0.934 8.906 1.00 77.19 165 GLY A N 1
ATOM 1290 C CA . GLY A 1 165 ? 14.830 2.142 9.004 1.00 77.19 165 GLY A CA 1
ATOM 1291 C C . GLY A 1 165 ? 14.394 2.475 10.436 1.00 77.19 165 GLY A C 1
ATOM 1292 O O . GLY A 1 165 ? 14.062 3.623 10.719 1.00 77.19 165 GLY A O 1
ATOM 1293 N N . LYS A 1 166 ? 14.421 1.502 11.361 1.00 78.62 166 LYS A N 1
ATOM 1294 C CA . LYS A 1 166 ? 14.123 1.750 12.783 1.00 78.62 166 LYS A CA 1
ATOM 1295 C C . LYS A 1 166 ? 15.246 2.514 13.482 1.00 78.62 166 LYS A C 1
ATOM 1297 O O . LYS A 1 166 ? 14.966 3.343 14.338 1.00 78.62 166 LYS A O 1
ATOM 1302 N N . THR A 1 167 ? 16.498 2.237 13.120 1.00 81.62 167 THR A N 1
ATOM 1303 C CA . THR A 1 167 ? 17.679 2.821 13.772 1.00 81.62 167 THR A CA 1
ATOM 1304 C C . THR A 1 167 ? 18.267 3.999 13.006 1.00 81.62 167 THR A C 1
ATOM 1306 O O . THR A 1 167 ? 18.920 4.841 13.614 1.00 81.62 167 THR A O 1
ATOM 1309 N N . ASN A 1 168 ? 18.033 4.091 11.693 1.00 81.88 168 ASN A N 1
ATOM 1310 C CA . ASN A 1 168 ? 18.603 5.137 10.854 1.00 81.88 168 ASN A CA 1
ATOM 1311 C C . ASN A 1 168 ? 17.518 5.882 10.036 1.00 81.88 168 ASN A C 1
ATOM 1313 O O . ASN A 1 168 ? 16.872 5.274 9.173 1.00 81.88 168 ASN A O 1
ATOM 1317 N N . PRO A 1 169 ? 17.341 7.203 10.263 1.00 80.75 169 PRO A N 1
ATOM 1318 C CA . PRO A 1 169 ? 16.391 8.045 9.534 1.00 80.75 169 PRO A CA 1
ATOM 1319 C C . PRO A 1 169 ? 16.518 8.004 8.003 1.00 80.75 169 PRO A C 1
ATOM 1321 O O . PRO A 1 169 ? 15.496 8.014 7.318 1.00 80.75 169 PRO A O 1
ATOM 1324 N N . ASP A 1 170 ? 17.729 7.869 7.454 1.00 80.25 170 ASP A N 1
ATOM 1325 C CA . ASP A 1 170 ? 17.987 7.883 6.000 1.00 80.25 170 ASP A CA 1
ATOM 1326 C C . ASP A 1 170 ? 17.441 6.650 5.263 1.00 80.25 170 ASP A C 1
ATOM 1328 O O . ASP A 1 170 ? 17.383 6.608 4.022 1.00 80.25 170 ASP A O 1
ATOM 1332 N N . TYR A 1 171 ? 17.054 5.632 6.035 1.00 80.88 171 TYR A N 1
ATOM 1333 C CA . TYR A 1 171 ? 16.491 4.371 5.566 1.00 80.88 171 TYR A CA 1
ATOM 1334 C C . TYR A 1 171 ? 15.021 4.203 5.951 1.00 80.88 171 TYR A C 1
ATOM 1336 O O . TYR A 1 171 ? 14.475 3.117 5.759 1.00 80.88 171 TYR A O 1
ATOM 1344 N N . LYS A 1 172 ? 14.360 5.242 6.473 1.00 81.56 172 LYS A N 1
ATOM 1345 C CA . LYS A 1 172 ? 12.914 5.208 6.720 1.00 81.56 172 LYS A CA 1
ATOM 1346 C C . LYS A 1 172 ? 12.137 5.212 5.402 1.00 81.56 172 LYS A C 1
ATOM 1348 O O . LYS A 1 172 ? 12.518 5.869 4.433 1.00 81.56 172 LYS A O 1
ATOM 1353 N N . LEU A 1 173 ? 11.031 4.470 5.384 1.00 83.62 173 LEU A N 1
ATOM 1354 C CA . LEU A 1 173 ? 10.019 4.608 4.339 1.00 83.62 173 LEU A CA 1
ATOM 1355 C C . LEU A 1 173 ? 9.352 5.979 4.470 1.00 83.62 173 LEU A C 1
ATOM 1357 O O . LEU A 1 173 ? 9.187 6.479 5.582 1.00 83.62 173 LEU A O 1
ATOM 1361 N N . LYS A 1 174 ? 8.989 6.583 3.336 1.00 86.56 174 LYS A N 1
ATOM 1362 C CA . LYS A 1 174 ? 8.384 7.917 3.305 1.00 86.56 174 LYS A CA 1
ATOM 1363 C C . LYS A 1 174 ? 6.894 7.812 3.011 1.00 86.56 174 LYS A C 1
ATOM 1365 O O . LYS A 1 174 ? 6.502 7.222 2.001 1.00 86.56 174 LYS A O 1
ATOM 1370 N N . LEU A 1 175 ? 6.100 8.414 3.888 1.00 87.69 175 LEU A N 1
ATOM 1371 C CA . LEU A 1 175 ? 4.668 8.613 3.734 1.00 87.69 175 LEU A CA 1
ATOM 1372 C C . LEU A 1 175 ? 4.394 10.108 3.898 1.00 87.69 175 LEU A C 1
ATOM 1374 O O . LEU A 1 175 ? 4.762 10.686 4.917 1.00 87.69 175 LEU A O 1
ATOM 1378 N N . GLU A 1 176 ? 3.799 10.728 2.889 1.00 88.38 176 GLU A N 1
ATOM 1379 C CA . GLU A 1 176 ? 3.410 12.138 2.919 1.00 88.38 176 GLU A CA 1
ATOM 1380 C C . GLU A 1 176 ? 1.885 12.202 2.980 1.00 88.38 176 GLU A C 1
ATOM 1382 O O . GLU A 1 176 ? 1.208 11.587 2.153 1.00 88.38 176 GLU A O 1
ATOM 1387 N N . VAL A 1 177 ? 1.354 12.914 3.970 1.00 85.31 177 VAL A N 1
ATOM 1388 C CA . VAL A 1 177 ? -0.083 13.042 4.225 1.00 85.31 177 VAL A CA 1
ATOM 1389 C C . VAL A 1 177 ? -0.468 14.509 4.080 1.00 85.31 177 VAL A C 1
ATOM 1391 O O . VAL A 1 177 ? 0.167 15.380 4.667 1.00 85.31 177 VAL A O 1
ATOM 1394 N N . ILE A 1 178 ? -1.489 14.777 3.271 1.00 82.44 178 ILE A N 1
ATOM 1395 C CA . ILE A 1 178 ? -2.064 16.104 3.061 1.00 82.44 178 ILE A CA 1
ATOM 1396 C C . ILE A 1 178 ? -3.529 16.033 3.489 1.00 82.44 178 ILE A C 1
ATOM 1398 O O . ILE A 1 178 ? -4.304 15.260 2.916 1.00 82.44 178 ILE A O 1
ATOM 1402 N N . SER A 1 179 ? -3.910 16.852 4.465 1.00 79.12 179 SER A N 1
ATOM 1403 C CA . SER A 1 179 ? -5.281 17.004 4.959 1.00 79.12 179 SER A CA 1
ATOM 1404 C C . SER A 1 179 ? -5.754 18.454 4.849 1.00 79.12 179 SER A C 1
ATOM 1406 O O . SER A 1 179 ? -4.963 19.369 4.604 1.00 79.12 179 SER A O 1
ATOM 1408 N N . THR A 1 180 ? -7.062 18.654 4.977 1.00 80.06 180 THR A N 1
ATOM 1409 C CA . THR A 1 180 ? -7.664 19.972 5.183 1.00 80.06 180 THR A CA 1
ATOM 1410 C C . THR A 1 180 ? -8.395 19.958 6.514 1.00 80.06 180 THR A C 1
ATOM 1412 O O . THR A 1 180 ? -9.335 19.178 6.687 1.00 80.06 180 THR A O 1
ATOM 1415 N N . ASP A 1 181 ? -7.967 20.848 7.404 1.00 75.62 181 ASP A N 1
ATOM 1416 C CA . ASP A 1 181 ? -8.684 21.205 8.624 1.00 75.62 181 ASP A CA 1
ATOM 1417 C C . ASP A 1 181 ? -9.870 22.102 8.250 1.00 75.62 181 ASP A C 1
ATOM 1419 O O . ASP A 1 181 ? -9.711 23.141 7.599 1.00 75.62 181 ASP A O 1
ATOM 1423 N N . LEU A 1 182 ? -11.078 21.661 8.603 1.00 62.62 182 LEU A N 1
ATOM 1424 C CA . LEU A 1 182 ? -12.321 22.395 8.347 1.00 62.62 182 LEU A CA 1
ATOM 1425 C C . LEU A 1 182 ? -12.731 23.300 9.518 1.00 62.62 182 LEU A C 1
ATOM 1427 O O . LEU A 1 182 ? -13.781 23.941 9.448 1.00 62.62 182 LEU A O 1
ATOM 1431 N N . GLY A 1 183 ? -11.926 23.395 10.578 1.00 57.38 183 GLY A N 1
ATOM 1432 C CA . GLY A 1 183 ? -12.063 24.407 11.621 1.00 57.38 183 GLY A CA 1
ATOM 1433 C C . GLY A 1 183 ? -13.391 24.378 12.377 1.00 57.38 183 GLY A C 1
ATOM 1434 O O . GLY A 1 183 ? -13.811 25.408 12.904 1.00 57.38 183 GLY A O 1
ATOM 1435 N N . LEU A 1 184 ? -14.075 23.232 12.470 1.00 50.16 184 LEU A N 1
ATOM 1436 C CA . LEU A 1 184 ? -15.320 23.107 13.237 1.00 50.16 184 LEU A CA 1
ATOM 1437 C C . LEU A 1 184 ? -15.032 22.981 14.741 1.00 50.16 184 LEU A C 1
ATOM 1439 O O . LEU A 1 184 ? -15.393 22.008 15.396 1.00 50.16 184 LEU A O 1
ATOM 1443 N N . THR A 1 185 ? -14.411 24.010 15.315 1.00 41.72 185 THR A N 1
ATOM 1444 C CA . THR A 1 185 ? -14.467 24.245 16.759 1.00 41.72 185 THR A CA 1
ATOM 1445 C C . THR A 1 185 ? -15.745 25.013 17.082 1.00 41.72 185 THR A C 1
ATOM 1447 O O . THR A 1 185 ? -15.731 26.215 17.327 1.00 41.72 185 THR A O 1
ATOM 1450 N N . THR A 1 186 ? -16.888 24.328 17.149 1.00 41.72 186 THR A N 1
ATOM 1451 C CA . THR A 1 186 ? -17.989 24.850 17.968 1.00 41.72 186 THR A CA 1
ATOM 1452 C C . THR A 1 186 ? -17.646 24.567 19.426 1.00 41.72 186 THR A C 1
ATOM 1454 O O . THR A 1 186 ? -18.071 23.567 20.000 1.00 41.72 186 THR A O 1
ATOM 1457 N N . LYS A 1 187 ? -16.839 25.442 20.037 1.00 41.22 187 LYS A N 1
ATOM 1458 C CA . LYS A 1 187 ? -16.874 25.601 21.492 1.00 41.22 187 LYS A CA 1
ATOM 1459 C C . LYS A 1 187 ? -18.214 26.254 21.822 1.00 41.22 187 LYS A C 1
ATOM 1461 O O . LYS A 1 187 ? -18.376 27.457 21.644 1.00 41.22 187 LYS A O 1
ATOM 1466 N N . SER A 1 188 ? -19.191 25.451 22.223 1.00 39.28 188 SER A N 1
ATOM 1467 C CA . SER A 1 188 ? -20.379 25.948 22.913 1.00 39.28 188 SER A CA 1
ATOM 1468 C C . SER A 1 188 ? -20.036 26.101 24.398 1.00 39.28 188 SER A C 1
ATOM 1470 O O . SER A 1 188 ? -19.429 25.195 24.962 1.00 39.28 188 SER A O 1
ATOM 1472 N N . ASN A 1 189 ? -20.368 27.285 24.928 1.00 36.31 189 ASN A N 1
ATOM 1473 C CA . ASN A 1 189 ? -20.117 27.844 26.268 1.00 36.31 189 ASN A CA 1
ATOM 1474 C C . ASN A 1 189 ? -19.964 26.868 27.439 1.00 36.31 189 ASN A C 1
ATOM 1476 O O . ASN A 1 189 ? -20.847 25.997 27.599 1.00 36.31 189 ASN A O 1
#

Organism: Bacteroides ovatus (NCBI:txid28116)

Foldseek 3Di:
DWDKDFDPLVVVCVVQVQWAWDFKKWKWAFDDDDPPDPPAFAAQFKKKKAQPVCVVVCAVVQHDAPLQGMDMFGQDPVRRMTMPGGRPNNSVVLVVVLVVVCVVCPPNDDPVVVCVVCVRSRMIIIFRWDWDWQCVPVPPRDTHTDGIHGDPGGHDTHIQDDPCVVVDVVRPTDMDTDIDNPPPPPPDD